Protein AF-A0A2W4WWL3-F1 (afdb_monomer)

Foldseek 3Di:
DDDDDDDDDDDDDDDDDDPDPPPPPDDPDFDKDFDPAADQQKDFPAWDDDDDLGDITTIMTGNPPRDDDDDDDDDDDPPPDDVVVVVVVVVVVVVVSVVVVVVVCVLQLVSVCQAQKKWKWAAPPDVPWDQLAFTKIKIKYFFPDPVQVRWIKIWMWTDDTDPRQWIKTKIKTLLADADPDKDWDWKWKDKDPDPIDIDIWIWHDDPPDNIIMTIDIGGHSVSVLVPWDQKMWIFIDDPNDGRGTDIHHRRNVSSVLSVCRNVSHPDHIDMGGPRDPVSVPPDD

Organism: NCBI:txid268141

Mean predicted aligned error: 16.22 Å

Sequence (284 aa):
MNSSKGLFGKLALFGLPVVAISTLFTPAANAEYPCGSAGPGEVVVGSTQGGGGVASVLLCDTDPNYQDYQDYSESGDSSYYDPEFAALEFQSAAALLQLQQQADLLQDPDYLRYLSGGWTLFPSVQSEATPGEYCLASFFKASMDPAANNAPVMVNFSGPGGDYEGALLTFAADAIPKPETMQMISVTLIQNDYPPTTVQAFNYSVPDLPFGVISFAVPTIDAALDGMEDVQSFDVQIAGRSVARTTWHSGLQVRDEFRKCLDGQPYSVTNIDIVPERLKTAQP

Solvent-accessible surface area (backbone atoms only — not comparable to full-atom values): 16659 Å² total; per-residue (Å²): 132,88,82,85,87,84,83,89,83,79,92,76,91,77,79,90,75,85,82,76,83,73,79,73,78,71,76,79,82,81,76,72,43,83,41,98,66,61,54,97,53,38,37,72,77,48,61,50,88,52,60,96,92,43,79,58,48,35,24,27,36,77,42,92,80,59,74,89,76,90,75,80,94,75,87,82,78,82,80,77,84,47,69,67,56,55,50,49,51,51,52,50,52,52,50,51,51,52,51,48,52,51,55,53,44,72,64,34,50,66,53,44,29,36,68,64,22,35,35,44,33,36,62,54,86,56,93,80,58,57,76,24,33,37,28,35,42,36,37,41,22,39,27,71,39,81,90,49,75,56,41,54,31,35,41,32,44,35,40,25,43,90,94,41,72,30,18,35,50,30,39,35,14,68,68,29,67,64,45,99,56,76,43,79,42,72,36,34,45,34,44,70,92,50,80,72,43,76,46,75,26,42,34,25,48,54,88,98,51,90,34,6,30,43,34,38,80,34,87,28,41,64,62,52,53,73,71,50,44,42,64,43,39,40,38,35,24,51,92,88,37,81,31,41,34,44,58,53,62,61,30,48,62,48,45,61,54,50,46,45,37,49,71,38,46,96,67,67,78,42,78,52,65,82,68,58,67,85,50,70,69,73,69,132

Secondary structure (DSSP, 8-state):
-------------------------PPP----EEESS--TTEEEEEE----TT-PPPEEEEE-TT-----------------HHHHHHHHHHHHHHHHHHHHHHHTT-HHHHHHHH-EEEEEE---TTPPTTSSEEEEEEEE-S-GGGTT-EEEEEEE--BTTB-SEEEEEEETTS---SS-EEEEEEEEETTSPPEEEEEEEEE-TT-SSEEEEEEES-HHHHHHT--SSEEEEEEETTEEEEEEEE--HHHHHHHHHHHHTT-----EEEE-S-HHHHT---

Nearest PDB structures (foldseek):
  7qfa-assembly2_B  TM=4.392E-01  e=9.104E-02  Homo sapiens
  2ok7-assembly2_C  TM=3.670E-01  e=2.284E+00  Plasmodium falciparum 3D7
  5fuc-assembly2_C  TM=3.280E-01  e=5.113E+00  Homo sapiens

pLDDT: mean 79.17, std 19.57, range [32.72, 98.5]

Radius of gyration: 33.12 Å; Cα contacts (8 Å, |Δi|>4): 483; chains: 1; bounding box: 82×78×67 Å

Structure (mmCIF, N/CA/C/O backbone):
data_AF-A0A2W4WWL3-F1
#
_entry.id   AF-A0A2W4WWL3-F1
#
loop_
_atom_site.group_PDB
_atom_site.id
_atom_site.type_symbol
_atom_site.label_atom_id
_atom_site.label_alt_id
_atom_site.label_comp_id
_atom_site.label_asym_id
_atom_site.label_entity_id
_atom_site.label_seq_id
_atom_site.pdbx_PDB_ins_code
_atom_site.Cartn_x
_atom_site.Cartn_y
_atom_site.Cartn_z
_atom_site.occupancy
_atom_site.B_iso_or_equiv
_atom_site.auth_seq_id
_atom_site.auth_comp_id
_atom_site.auth_asym_id
_atom_site.auth_atom_id
_atom_site.pdbx_PDB_model_num
ATOM 1 N N . MET A 1 1 ? -7.799 59.400 -16.707 1.00 33.94 1 MET A N 1
ATOM 2 C CA . MET A 1 1 ? -7.542 60.857 -16.642 1.00 33.94 1 MET A CA 1
ATOM 3 C C . MET A 1 1 ? -6.043 61.067 -16.474 1.00 33.94 1 MET A C 1
ATOM 5 O O . MET A 1 1 ? -5.534 60.522 -15.511 1.00 33.94 1 MET A O 1
ATOM 9 N N . ASN A 1 2 ? -5.417 61.790 -17.424 1.00 33.66 2 ASN A N 1
ATOM 10 C CA . ASN A 1 2 ? -4.088 62.456 -17.445 1.00 33.66 2 ASN A CA 1
ATOM 11 C C . ASN A 1 2 ? -2.854 61.683 -16.917 1.00 33.66 2 ASN A C 1
ATOM 13 O O . ASN A 1 2 ? -2.879 61.151 -15.824 1.00 33.66 2 ASN A O 1
ATOM 17 N N . SER A 1 3 ? -1.716 61.572 -17.613 1.00 37.66 3 SER A N 1
ATOM 18 C CA . SER A 1 3 ? -0.947 62.550 -18.413 1.00 37.66 3 SER A CA 1
ATOM 19 C C . SER A 1 3 ? -0.056 61.775 -19.411 1.00 37.66 3 SER A C 1
ATOM 21 O O . SER A 1 3 ? 0.487 60.744 -19.044 1.00 37.66 3 SER A O 1
ATOM 23 N N . SER A 1 4 ? 0.011 62.061 -20.717 1.00 37.62 4 SER A N 1
ATOM 24 C CA . SER A 1 4 ? 0.568 63.228 -21.434 1.00 37.62 4 SER A CA 1
ATOM 25 C C . SER A 1 4 ? 2.108 63.331 -21.453 1.00 37.62 4 SER A C 1
ATOM 27 O O . SER A 1 4 ? 2.678 63.847 -20.500 1.00 37.62 4 SER A O 1
ATOM 29 N N . LYS A 1 5 ? 2.666 63.048 -22.654 1.00 39.53 5 LYS A N 1
ATOM 30 C CA . LYS A 1 5 ? 3.828 63.672 -23.349 1.00 39.53 5 LYS A CA 1
ATOM 31 C C . LYS A 1 5 ? 5.214 63.421 -22.727 1.00 39.53 5 LYS A C 1
ATOM 33 O O . LYS A 1 5 ? 5.399 63.628 -21.544 1.00 39.53 5 LYS A O 1
ATOM 38 N N . GLY A 1 6 ? 6.272 63.044 -23.442 1.00 34.25 6 GLY A N 1
ATOM 39 C CA . GLY A 1 6 ? 6.601 63.013 -24.871 1.00 34.25 6 GLY A CA 1
ATOM 40 C C . GLY A 1 6 ? 8.087 63.386 -24.999 1.00 34.25 6 GLY A C 1
ATOM 41 O O . GLY A 1 6 ? 8.542 64.167 -24.176 1.00 34.25 6 GLY A O 1
ATOM 42 N N . LEU A 1 7 ? 8.838 62.875 -25.983 1.00 39.47 7 LEU A N 1
ATOM 43 C CA . LEU A 1 7 ? 9.939 63.623 -26.617 1.00 39.47 7 LEU A CA 1
ATOM 44 C C . LEU A 1 7 ? 10.511 62.875 -27.831 1.00 39.47 7 LEU A C 1
ATOM 46 O O . LEU A 1 7 ? 11.024 61.766 -27.727 1.00 39.47 7 LEU A O 1
ATOM 50 N N . PHE A 1 8 ? 10.431 63.542 -28.980 1.00 39.53 8 PHE A N 1
ATOM 51 C CA . PHE A 1 8 ? 11.211 63.286 -30.188 1.00 39.53 8 PHE A CA 1
ATOM 52 C C . PHE A 1 8 ? 12.683 63.657 -29.956 1.00 39.53 8 PHE A C 1
ATOM 54 O O . PHE A 1 8 ? 12.960 64.686 -29.338 1.00 39.53 8 PHE A O 1
ATOM 61 N N . GLY A 1 9 ? 13.625 62.906 -30.536 1.00 32.72 9 GLY A N 1
ATOM 62 C CA . GLY A 1 9 ? 15.034 63.289 -30.470 1.00 32.72 9 GLY A CA 1
ATOM 63 C C . GLY A 1 9 ? 16.014 62.468 -31.308 1.00 32.72 9 GLY A C 1
ATOM 64 O O . GLY A 1 9 ? 16.704 61.622 -30.765 1.00 32.72 9 GLY A O 1
ATOM 65 N N . LYS A 1 10 ? 16.153 62.871 -32.579 1.00 41.25 10 LYS A N 1
ATOM 66 C CA . LYS A 1 10 ? 17.400 62.934 -33.375 1.00 41.25 10 LYS A CA 1
ATOM 67 C C . LYS A 1 10 ? 18.012 61.647 -33.960 1.00 41.25 10 LYS A C 1
ATOM 69 O O . LYS A 1 10 ? 18.624 60.835 -33.279 1.00 41.25 10 LYS A O 1
ATOM 74 N N . LEU A 1 11 ? 17.978 61.617 -35.300 1.00 41.97 11 LEU A N 1
ATOM 75 C CA . LEU A 1 11 ? 18.993 61.013 -36.164 1.00 41.97 11 LEU A CA 1
ATOM 76 C C . LEU A 1 11 ? 20.399 61.501 -35.782 1.00 41.97 11 LEU A C 1
ATOM 78 O O . LEU A 1 11 ? 20.630 62.708 -35.689 1.00 41.97 11 LEU A O 1
ATOM 82 N N . ALA A 1 12 ? 21.344 60.569 -35.719 1.00 39.16 12 ALA A N 1
ATOM 83 C CA . ALA A 1 12 ? 22.754 60.834 -35.952 1.00 39.16 12 ALA A CA 1
ATOM 84 C C . ALA A 1 12 ? 23.310 59.727 -36.859 1.00 39.16 12 ALA A C 1
ATOM 86 O O . ALA A 1 12 ? 23.479 58.585 -36.440 1.00 39.16 12 ALA A O 1
ATOM 87 N N . LEU A 1 13 ? 23.558 60.089 -38.123 1.00 45.34 13 LEU A N 1
ATOM 88 C CA . LEU A 1 13 ? 24.532 59.424 -38.984 1.00 45.34 13 LEU A CA 1
ATOM 89 C C . LEU A 1 13 ? 25.898 59.529 -38.304 1.00 45.34 13 LEU A C 1
ATOM 91 O O . LEU A 1 13 ? 26.359 60.649 -38.120 1.00 45.34 13 LEU A O 1
ATOM 95 N N . PHE A 1 14 ? 26.570 58.414 -38.029 1.00 35.75 14 PHE A N 1
ATOM 96 C CA . PHE A 1 14 ? 28.025 58.399 -37.889 1.00 35.75 14 PHE A CA 1
ATOM 97 C C . PHE A 1 14 ? 28.593 57.020 -38.235 1.00 35.75 14 PHE A C 1
ATOM 99 O O . PHE A 1 14 ? 28.240 56.023 -37.620 1.00 35.75 14 PHE A O 1
ATOM 106 N N . GLY A 1 15 ? 29.511 57.025 -39.204 1.00 36.94 15 GLY A N 1
ATOM 107 C CA . GLY A 1 15 ? 30.728 56.216 -39.179 1.00 36.94 15 GLY A CA 1
ATOM 108 C C . GLY A 1 15 ? 30.596 54.731 -39.497 1.00 36.94 15 GLY A C 1
ATOM 109 O O . GLY A 1 15 ? 30.350 53.924 -38.612 1.00 36.94 15 GLY A O 1
ATOM 110 N N . LEU A 1 16 ? 30.918 54.371 -40.741 1.00 43.59 16 LEU A N 1
ATOM 111 C CA . LEU A 1 16 ? 31.504 53.070 -41.073 1.00 43.59 16 LEU A CA 1
ATOM 112 C C . LEU A 1 16 ? 32.783 52.838 -40.245 1.00 43.59 16 LEU A C 1
ATOM 114 O O . LEU A 1 16 ? 33.709 53.645 -40.369 1.00 43.59 16 LEU A O 1
ATOM 118 N N . PRO A 1 17 ? 32.915 51.719 -39.513 1.00 41.25 17 PRO A N 1
ATOM 119 C CA . PRO A 1 17 ? 34.207 51.148 -39.196 1.00 41.25 17 PRO A CA 1
ATOM 120 C C . PRO A 1 17 ? 34.514 50.015 -40.180 1.00 41.25 17 PRO A C 1
ATOM 122 O O . PRO A 1 17 ? 33.723 49.102 -40.414 1.00 41.25 17 PRO A O 1
ATOM 125 N N . VAL A 1 18 ? 35.701 50.118 -40.760 1.00 44.91 18 VAL A N 1
ATOM 126 C CA . VAL A 1 18 ? 36.409 49.093 -41.521 1.00 44.91 18 VAL A CA 1
ATOM 127 C C . VAL A 1 18 ? 36.333 47.746 -40.790 1.00 44.91 18 VAL A C 1
ATOM 129 O O . VAL A 1 18 ? 36.838 47.612 -39.677 1.00 44.91 18 VAL A O 1
ATOM 132 N N . VAL A 1 19 ? 35.720 46.742 -41.424 1.00 40.41 19 VAL A N 1
ATOM 133 C CA . VAL A 1 19 ? 35.806 45.342 -40.992 1.00 40.41 19 VAL A CA 1
ATOM 134 C C . VAL A 1 19 ? 37.211 44.857 -41.334 1.00 40.41 19 VAL A C 1
ATOM 136 O O . VAL A 1 19 ? 37.506 44.510 -42.477 1.00 40.41 19 VAL A O 1
ATOM 139 N N . ALA A 1 20 ? 38.100 44.881 -40.345 1.00 43.19 20 ALA A N 1
ATOM 140 C CA . ALA A 1 20 ? 39.327 44.106 -40.393 1.00 43.19 20 ALA A CA 1
ATOM 141 C C . ALA A 1 20 ? 38.928 42.624 -40.385 1.00 43.19 20 ALA A C 1
ATOM 143 O O . ALA A 1 20 ? 38.345 42.135 -39.419 1.00 43.19 20 ALA A O 1
ATOM 144 N N . ILE A 1 21 ? 39.196 41.927 -41.489 1.00 43.91 21 ILE A N 1
ATOM 145 C CA . ILE A 1 21 ? 39.080 40.472 -41.568 1.00 43.91 21 ILE A CA 1
ATOM 146 C C . ILE A 1 21 ? 40.207 39.908 -40.704 1.00 43.91 21 ILE A C 1
ATOM 148 O O . ILE A 1 21 ? 41.338 39.733 -41.152 1.00 43.91 21 ILE A O 1
ATOM 152 N N . SER A 1 22 ? 39.899 39.678 -39.432 1.00 40.97 22 SER A N 1
ATOM 153 C CA . SER A 1 22 ? 40.690 38.831 -38.555 1.00 40.97 22 SER A CA 1
ATOM 154 C C . SER A 1 22 ? 40.595 37.418 -39.118 1.00 40.97 22 SER A C 1
ATOM 156 O O . SER A 1 22 ? 39.562 36.761 -38.989 1.00 40.97 22 SER A O 1
ATOM 158 N N . THR A 1 23 ? 41.648 36.940 -39.775 1.00 39.28 23 THR A N 1
ATOM 159 C CA . THR A 1 23 ? 41.831 35.505 -39.992 1.00 39.28 23 THR A CA 1
ATOM 160 C C . THR A 1 23 ? 41.947 34.858 -38.616 1.00 39.28 23 THR A C 1
ATOM 162 O O . THR A 1 23 ? 43.016 34.860 -38.006 1.00 39.28 23 THR A O 1
ATOM 165 N N . LEU A 1 24 ? 40.823 34.367 -38.092 1.00 40.88 24 LEU A N 1
ATOM 166 C CA . LEU A 1 24 ? 40.815 33.427 -36.984 1.00 40.88 24 LEU A CA 1
ATOM 167 C C . LEU A 1 24 ? 41.551 32.184 -37.487 1.00 40.88 24 LEU A C 1
ATOM 169 O O . LEU A 1 24 ? 41.000 31.397 -38.252 1.00 40.88 24 LEU A O 1
ATOM 173 N N . PHE A 1 25 ? 42.812 32.034 -37.089 1.00 42.56 25 PHE A N 1
ATOM 174 C CA . PHE A 1 25 ? 43.416 30.715 -37.006 1.00 42.56 25 PHE A CA 1
ATOM 175 C C . PHE A 1 25 ? 42.559 29.937 -36.011 1.00 42.56 25 PHE A C 1
ATOM 177 O O . PHE A 1 25 ? 42.657 30.142 -34.803 1.00 42.56 25 PHE A O 1
ATOM 184 N N . THR A 1 26 ? 41.650 29.110 -36.518 1.00 44.38 26 THR A N 1
ATOM 185 C CA . THR A 1 26 ? 41.017 28.079 -35.705 1.00 44.38 26 THR A CA 1
ATOM 186 C C . THR A 1 26 ? 42.144 27.179 -35.203 1.00 44.38 26 THR A C 1
ATOM 188 O O . THR A 1 26 ? 42.859 26.627 -36.048 1.00 44.38 26 THR A O 1
ATOM 191 N N . PRO A 1 27 ? 42.361 27.026 -33.884 1.00 43.88 27 PRO A N 1
ATOM 192 C CA . PRO A 1 27 ? 43.172 25.914 -33.422 1.00 43.88 27 PRO A CA 1
ATOM 193 C C . PRO A 1 27 ? 42.523 24.639 -33.969 1.00 43.88 27 PRO A C 1
ATOM 195 O O . PRO A 1 27 ? 41.298 24.496 -33.921 1.00 43.88 27 PRO A O 1
ATOM 198 N N . ALA A 1 28 ? 43.328 23.761 -34.568 1.00 43.72 28 ALA A N 1
ATOM 199 C CA . ALA A 1 28 ? 42.871 22.423 -34.903 1.00 43.72 28 ALA A CA 1
ATOM 200 C C . ALA A 1 28 ? 42.283 21.804 -33.627 1.00 43.72 28 ALA A C 1
ATOM 202 O O . ALA A 1 28 ? 42.907 21.861 -32.567 1.00 43.72 28 ALA A O 1
ATOM 203 N N . ALA A 1 29 ? 41.052 21.307 -33.705 1.00 40.72 29 ALA A N 1
ATOM 204 C CA . ALA A 1 29 ? 40.443 20.597 -32.595 1.00 40.72 29 ALA A CA 1
ATOM 205 C C . ALA A 1 29 ? 41.184 19.263 -32.431 1.00 40.72 29 ALA A C 1
ATOM 207 O O . ALA A 1 29 ? 41.044 18.386 -33.280 1.00 40.72 29 ALA A O 1
ATOM 208 N N . ASN A 1 30 ? 41.987 19.132 -31.374 1.00 53.28 30 ASN A N 1
ATOM 209 C CA . ASN A 1 30 ? 42.466 17.831 -30.911 1.00 53.28 30 ASN A CA 1
ATOM 210 C C . ASN A 1 30 ? 41.290 17.170 -30.185 1.00 53.28 30 ASN A C 1
ATOM 212 O O . ASN A 1 30 ? 40.708 17.771 -29.279 1.00 53.28 30 ASN A O 1
ATOM 216 N N . ALA A 1 31 ? 40.860 16.007 -30.667 1.00 58.06 31 ALA A N 1
ATOM 217 C CA . ALA A 1 31 ? 39.704 15.299 -30.137 1.00 58.06 31 ALA A CA 1
ATOM 218 C C . ALA A 1 31 ? 40.1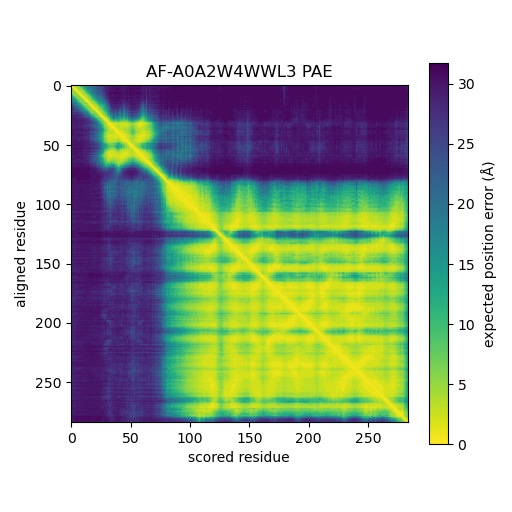84 14.156 -29.240 1.00 58.06 31 ALA A C 1
ATOM 220 O O . ALA A 1 31 ? 40.737 13.175 -29.727 1.00 58.06 31 ALA A O 1
ATOM 221 N N . GLU A 1 32 ? 39.945 14.291 -27.940 1.00 76.56 32 GLU A N 1
ATOM 222 C CA . GLU A 1 32 ? 40.133 13.222 -26.959 1.00 76.56 32 GLU A CA 1
ATOM 223 C C . GLU A 1 32 ? 39.077 12.131 -27.183 1.00 76.56 32 GLU A C 1
ATOM 225 O O . GLU A 1 32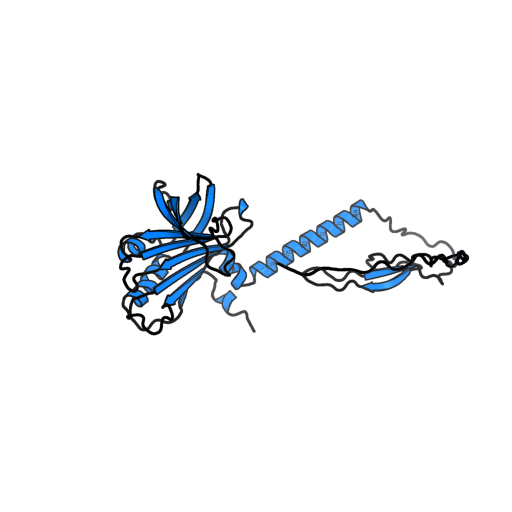 ? 37.926 12.433 -27.524 1.00 76.56 32 GLU A O 1
ATOM 230 N N . TYR A 1 33 ? 39.433 10.864 -26.969 1.00 74.19 33 TYR A N 1
ATOM 231 C CA . TYR A 1 33 ? 38.489 9.761 -27.140 1.00 74.19 33 TYR A CA 1
ATOM 232 C C . TYR A 1 33 ? 38.638 8.672 -26.059 1.00 74.19 33 TYR A C 1
ATOM 234 O O . TYR A 1 33 ? 39.702 8.547 -25.445 1.00 74.19 33 TYR A O 1
ATOM 242 N N . PRO A 1 34 ? 37.577 7.888 -25.778 1.00 79.56 34 PRO A N 1
ATOM 243 C CA . PRO A 1 34 ? 37.618 6.856 -24.745 1.00 79.56 34 PRO A CA 1
ATOM 244 C C . PRO A 1 34 ? 38.521 5.680 -25.142 1.00 79.56 34 PRO A C 1
ATOM 246 O O . PRO A 1 34 ? 38.367 5.132 -26.232 1.00 79.56 34 PRO A O 1
ATOM 249 N N . CYS A 1 35 ? 39.410 5.246 -24.248 1.00 72.69 35 CYS A N 1
ATOM 250 C CA . CYS A 1 35 ? 40.360 4.154 -24.482 1.00 72.69 35 CYS A CA 1
ATOM 251 C C . CYS A 1 35 ? 40.452 3.205 -23.271 1.00 72.69 35 CYS A C 1
ATOM 253 O O . CYS A 1 35 ? 40.155 3.582 -22.138 1.00 72.69 35 CYS A O 1
ATOM 255 N N . GLY A 1 36 ? 40.869 1.953 -23.499 1.00 70.19 36 GLY A N 1
ATOM 256 C CA . GLY A 1 36 ? 41.180 0.996 -22.421 1.00 70.19 36 GLY A CA 1
ATOM 257 C C . GLY A 1 36 ? 42.602 1.156 -21.860 1.00 70.19 36 GLY A C 1
ATOM 258 O O . GLY A 1 36 ? 42.841 0.910 -20.681 1.00 70.19 36 GLY A O 1
ATOM 259 N N . SER A 1 37 ? 43.532 1.608 -22.702 1.00 70.12 37 SER A N 1
ATOM 260 C CA . SER A 1 37 ? 44.927 1.957 -22.403 1.00 70.12 37 SER A CA 1
ATOM 261 C C . SER A 1 37 ? 45.488 2.779 -23.573 1.00 70.12 37 SER A C 1
ATOM 263 O O . SER A 1 37 ? 44.955 2.672 -24.675 1.00 70.12 37 SER A O 1
ATOM 265 N N . ALA A 1 38 ? 46.561 3.551 -23.374 1.00 72.69 38 ALA A N 1
ATOM 266 C CA . ALA A 1 38 ? 47.220 4.266 -24.475 1.00 72.69 38 ALA A CA 1
ATOM 267 C C . ALA A 1 38 ? 47.941 3.298 -25.431 1.00 72.69 38 ALA A C 1
ATOM 269 O O . ALA A 1 38 ? 48.724 2.457 -24.978 1.00 72.69 38 ALA A O 1
ATOM 270 N N . GLY A 1 39 ? 47.669 3.412 -26.735 1.00 68.25 39 GLY A N 1
ATOM 271 C CA . GLY A 1 39 ? 48.367 2.682 -27.790 1.00 68.25 39 GLY A CA 1
ATOM 272 C C . GLY A 1 39 ? 49.722 3.302 -28.174 1.00 68.25 39 GLY A C 1
ATOM 273 O O . GLY A 1 39 ? 50.135 4.327 -27.625 1.00 68.25 39 GLY A O 1
ATOM 274 N N . PRO A 1 40 ? 50.461 2.690 -29.119 1.00 70.25 40 PRO A N 1
ATOM 275 C CA . PRO A 1 40 ? 51.704 3.257 -29.641 1.00 70.25 40 PRO A CA 1
ATOM 276 C C . PRO A 1 40 ? 51.471 4.638 -30.270 1.00 70.25 40 PRO A C 1
ATOM 278 O O . PRO A 1 40 ? 50.686 4.771 -31.204 1.00 70.25 40 PRO A O 1
ATOM 281 N N . GLY A 1 41 ? 52.169 5.656 -29.763 1.00 73.94 41 GLY A N 1
ATOM 282 C CA . GLY A 1 41 ? 51.991 7.045 -30.200 1.00 73.94 41 GLY A CA 1
ATOM 283 C C . GLY A 1 41 ? 50.810 7.768 -29.563 1.00 73.94 41 GLY A C 1
ATOM 284 O O . GLY A 1 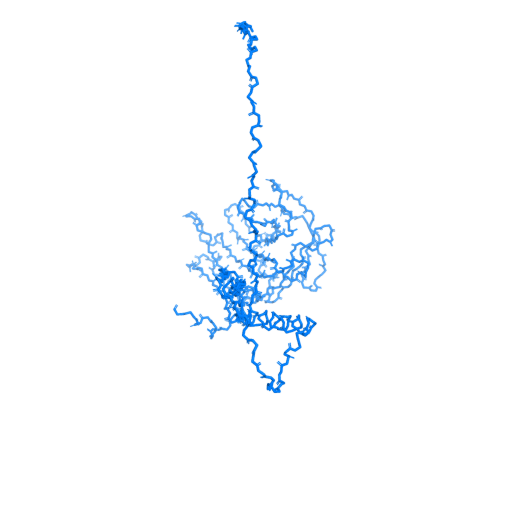41 ? 50.415 8.823 -30.048 1.00 73.94 41 GLY A O 1
ATOM 285 N N . GLU A 1 42 ? 50.266 7.233 -28.472 1.00 78.88 42 GLU A N 1
ATOM 286 C CA . GLU A 1 42 ? 49.167 7.834 -27.724 1.00 78.88 42 GLU A CA 1
ATOM 287 C C . GLU A 1 42 ? 49.546 8.043 -26.261 1.00 78.88 42 GLU A C 1
ATOM 289 O O . GLU A 1 42 ? 50.409 7.360 -25.702 1.00 78.88 42 GLU A O 1
ATOM 294 N N . VAL A 1 43 ? 48.874 8.993 -25.620 1.00 81.19 43 VAL A N 1
ATOM 295 C CA . VAL A 1 43 ? 49.036 9.307 -24.203 1.00 81.19 43 VAL A CA 1
ATOM 296 C C . VAL A 1 43 ? 47.678 9.344 -23.519 1.00 81.19 43 VAL A C 1
ATOM 298 O O . VAL A 1 43 ? 46.697 9.843 -24.066 1.00 81.19 43 VAL A O 1
ATOM 301 N N . VAL A 1 44 ? 47.619 8.828 -22.289 1.00 83.69 44 VAL A N 1
ATOM 302 C CA . VAL A 1 44 ? 46.439 9.004 -21.436 1.00 83.69 44 VAL A CA 1
ATOM 303 C C . VAL A 1 44 ? 46.433 10.445 -20.943 1.00 83.69 44 VAL A C 1
ATOM 305 O O . VAL A 1 44 ? 47.330 10.856 -20.205 1.00 83.69 44 VAL A O 1
ATOM 308 N N . VAL A 1 45 ? 45.418 11.204 -21.341 1.00 83.25 45 VAL A N 1
ATOM 309 C CA . VAL A 1 45 ? 45.273 12.628 -21.004 1.00 83.25 45 VAL A CA 1
ATOM 310 C C . VAL A 1 45 ? 44.284 12.865 -19.866 1.00 83.25 45 VAL A C 1
ATOM 312 O O . VAL A 1 45 ? 44.301 13.922 -19.238 1.00 83.25 45 VAL A O 1
ATOM 315 N N . GLY A 1 46 ? 43.465 11.865 -19.530 1.00 80.25 46 GLY A N 1
ATOM 316 C CA . GLY A 1 46 ? 42.547 11.964 -18.406 1.00 80.25 46 GLY A CA 1
ATOM 317 C C . GLY A 1 46 ? 41.682 10.730 -18.198 1.00 80.25 46 GLY A C 1
ATOM 318 O O . GLY A 1 46 ? 41.902 9.667 -18.773 1.00 80.25 46 GLY A O 1
ATOM 319 N N . SER A 1 47 ? 40.677 10.883 -17.345 1.00 83.25 47 SER A N 1
ATOM 320 C CA . SER A 1 47 ? 39.605 9.906 -17.172 1.00 83.25 47 SER A CA 1
ATOM 321 C C . SER A 1 47 ? 38.296 10.635 -16.902 1.00 83.25 47 SER A C 1
ATOM 323 O O . SER A 1 47 ? 38.296 11.733 -16.337 1.00 83.25 47 SER A O 1
ATOM 325 N N . THR A 1 48 ? 37.177 10.046 -17.312 1.00 76.00 48 THR A N 1
ATOM 326 C CA . THR A 1 48 ? 35.859 10.580 -16.975 1.00 76.00 48 THR A CA 1
ATOM 327 C C . THR A 1 48 ? 35.599 10.403 -15.481 1.00 76.00 48 THR A C 1
ATOM 329 O O . THR A 1 48 ? 35.986 9.403 -14.873 1.00 76.00 48 THR A O 1
ATOM 332 N N . GLN A 1 49 ? 34.946 11.384 -14.859 1.00 61.75 49 GLN A N 1
ATOM 333 C CA . GLN A 1 49 ? 34.585 11.280 -13.450 1.00 61.75 49 GLN A CA 1
ATOM 334 C C . GLN A 1 49 ? 33.427 10.279 -13.320 1.00 61.75 49 GLN A C 1
ATOM 336 O O . GLN A 1 49 ? 32.301 10.568 -13.720 1.00 61.75 49 GLN A O 1
ATOM 341 N N . GLY A 1 50 ? 33.724 9.076 -12.825 1.00 57.94 50 GLY A N 1
ATOM 342 C CA . GLY A 1 50 ? 32.716 8.043 -12.586 1.00 57.94 50 GLY A CA 1
ATOM 343 C C . GLY A 1 50 ? 31.748 8.458 -11.474 1.00 57.94 50 GLY A C 1
ATOM 344 O O . GLY A 1 50 ? 32.169 8.963 -10.433 1.00 57.94 50 GLY A O 1
ATOM 345 N N . GLY A 1 51 ? 30.450 8.246 -11.691 1.00 40.19 51 GLY A N 1
ATOM 346 C CA . GLY A 1 51 ? 29.384 8.578 -10.745 1.00 40.19 51 GLY A CA 1
ATOM 347 C C . GLY A 1 51 ? 28.048 7.961 -11.163 1.00 40.19 51 GLY A C 1
ATOM 348 O O . GLY A 1 51 ? 27.820 7.716 -12.343 1.00 40.19 51 GLY A O 1
ATOM 349 N N . GLY A 1 52 ? 27.173 7.660 -10.197 1.00 40.59 52 GLY A N 1
ATOM 350 C CA . GLY A 1 52 ? 25.846 7.088 -10.473 1.00 40.59 52 GLY A CA 1
ATOM 351 C C . GLY A 1 52 ? 25.849 5.647 -11.005 1.00 40.59 52 GLY A C 1
ATOM 352 O O . GLY A 1 52 ? 24.933 5.271 -11.726 1.00 40.59 52 GLY A O 1
ATOM 353 N N . GLY A 1 53 ? 26.870 4.846 -10.675 1.00 43.81 53 GLY A N 1
ATOM 354 C CA . GLY A 1 53 ? 26.965 3.439 -11.099 1.00 43.81 53 GLY A CA 1
ATOM 355 C C . GLY A 1 53 ? 27.716 3.201 -12.415 1.00 43.81 53 GLY A C 1
ATOM 356 O O . GLY A 1 53 ? 27.726 2.072 -12.900 1.00 43.81 53 GLY A O 1
ATOM 357 N N . VAL A 1 54 ? 28.367 4.227 -12.976 1.00 44.38 54 VAL A N 1
ATOM 358 C CA . VAL A 1 54 ? 29.195 4.124 -14.190 1.00 44.38 54 VAL A CA 1
ATOM 359 C C . VAL A 1 54 ? 30.676 4.267 -13.832 1.00 44.38 54 VAL A C 1
ATOM 361 O O . VAL A 1 54 ? 31.057 5.207 -13.128 1.00 44.38 54 VAL A O 1
ATOM 364 N N . ALA A 1 55 ? 31.511 3.335 -14.300 1.00 57.88 55 ALA A N 1
ATOM 365 C CA . ALA A 1 55 ? 32.955 3.372 -14.077 1.00 57.88 55 ALA A CA 1
ATOM 366 C C . ALA A 1 55 ? 33.619 4.525 -14.851 1.00 57.88 55 ALA A C 1
ATOM 368 O O . ALA A 1 55 ? 33.173 4.899 -15.937 1.00 57.88 55 ALA A O 1
ATOM 369 N N . SER A 1 56 ? 34.703 5.070 -14.297 1.00 71.56 56 SER A N 1
ATOM 370 C CA . SER A 1 56 ? 35.559 6.035 -14.992 1.00 71.56 56 SER A CA 1
ATOM 371 C C . SER A 1 56 ? 36.205 5.385 -16.216 1.00 71.56 56 SER A C 1
ATOM 373 O O . SER A 1 56 ? 36.834 4.333 -16.091 1.00 71.56 56 SER A O 1
ATOM 375 N N . VAL A 1 57 ? 36.087 6.024 -17.378 1.00 79.69 57 VAL A N 1
ATOM 376 C CA . VAL A 1 57 ? 36.702 5.579 -18.637 1.00 79.69 57 VAL A CA 1
ATOM 377 C C . VAL A 1 57 ? 37.918 6.458 -18.920 1.00 79.69 57 VAL A C 1
ATOM 379 O O . VAL A 1 57 ? 37.837 7.675 -18.745 1.00 79.69 57 VAL A O 1
ATOM 382 N N . LEU A 1 58 ? 39.049 5.868 -19.320 1.00 79.56 58 LEU A N 1
ATOM 383 C CA . LEU A 1 58 ? 40.248 6.636 -19.671 1.00 79.56 58 LEU A CA 1
ATOM 384 C C . LEU A 1 58 ? 40.025 7.406 -20.977 1.00 79.56 58 LEU A C 1
ATOM 386 O O . LEU A 1 58 ? 39.347 6.921 -21.882 1.00 79.56 58 LEU A O 1
ATOM 390 N N . LEU A 1 59 ? 40.609 8.598 -21.065 1.00 82.12 59 LEU A N 1
ATOM 391 C CA . LEU A 1 59 ? 40.639 9.422 -22.269 1.00 82.12 59 LEU A CA 1
ATOM 392 C C . LEU A 1 59 ? 42.071 9.459 -22.803 1.00 82.12 59 LEU A C 1
ATOM 394 O O . LEU A 1 59 ? 43.003 9.782 -22.057 1.00 82.12 59 LEU A O 1
ATOM 398 N N . CYS A 1 60 ? 42.231 9.121 -24.079 1.00 84.56 60 CYS A N 1
ATOM 399 C CA . CYS A 1 60 ? 43.504 9.146 -24.787 1.00 84.56 60 CYS A CA 1
ATOM 400 C C . CYS A 1 60 ? 43.521 10.258 -25.840 1.00 84.56 60 CYS A C 1
ATOM 402 O O . CYS A 1 60 ? 42.477 10.649 -26.371 1.00 84.56 60 CYS A O 1
ATOM 404 N N . ASP A 1 61 ? 44.726 10.736 -26.137 1.00 84.50 61 ASP A N 1
ATOM 405 C CA . ASP A 1 61 ? 45.025 11.615 -27.266 1.00 84.50 61 ASP A CA 1
ATOM 406 C C . ASP A 1 61 ? 46.301 11.124 -27.967 1.00 84.50 61 ASP A C 1
ATOM 408 O O . ASP A 1 61 ? 47.134 10.425 -27.382 1.00 84.50 61 ASP A O 1
ATOM 412 N N . THR A 1 62 ? 46.450 11.494 -29.230 1.00 80.06 62 THR A N 1
ATOM 413 C CA . THR A 1 62 ? 47.664 11.279 -30.021 1.00 80.06 62 THR A CA 1
ATOM 414 C C . THR A 1 62 ? 48.830 12.106 -29.478 1.00 80.06 62 THR A C 1
ATOM 416 O O . THR A 1 62 ? 48.707 13.316 -29.298 1.00 80.06 62 THR A O 1
ATOM 419 N N . ASP A 1 63 ? 49.988 11.476 -29.262 1.00 77.69 63 ASP A N 1
ATOM 420 C CA . ASP A 1 63 ? 51.224 12.161 -28.876 1.00 77.69 63 ASP A CA 1
ATOM 421 C C . ASP A 1 63 ? 51.835 12.865 -30.102 1.00 77.69 63 ASP A C 1
ATOM 423 O O . ASP A 1 63 ? 52.344 12.204 -31.015 1.00 77.69 63 ASP A O 1
ATOM 427 N N . PRO A 1 64 ? 51.850 14.210 -30.141 1.00 64.88 64 PRO A N 1
ATOM 428 C CA . PRO A 1 64 ? 52.374 14.955 -31.281 1.00 64.88 64 PRO A CA 1
ATOM 429 C C . PRO A 1 64 ? 53.897 14.824 -31.449 1.00 64.88 64 PRO A C 1
ATOM 431 O O . PRO A 1 64 ? 54.429 15.257 -32.471 1.00 64.88 64 PRO A O 1
ATOM 434 N N . ASN A 1 65 ? 54.611 14.261 -30.467 1.00 63.88 65 ASN A N 1
ATOM 435 C CA . ASN A 1 65 ? 56.060 14.058 -30.511 1.00 63.88 65 ASN A CA 1
ATOM 436 C C . ASN A 1 65 ? 56.464 12.620 -30.856 1.00 63.88 65 ASN A C 1
ATOM 438 O O . ASN A 1 65 ? 57.658 12.308 -30.849 1.00 63.88 65 ASN A O 1
ATOM 442 N N . TYR A 1 66 ? 55.505 11.747 -31.166 1.00 62.72 66 TYR A N 1
ATOM 443 C CA . TYR A 1 66 ? 55.806 10.373 -31.534 1.00 62.72 66 TYR A CA 1
ATOM 444 C C . TYR A 1 66 ? 56.543 10.316 -32.880 1.00 62.72 66 TYR A C 1
ATOM 446 O O . TYR A 1 66 ? 56.017 10.712 -33.921 1.00 62.72 66 TYR A O 1
ATOM 454 N N . GLN A 1 67 ? 57.786 9.830 -32.863 1.00 49.41 67 GLN A N 1
ATOM 455 C CA . GLN A 1 67 ? 58.559 9.549 -34.070 1.00 49.41 67 GLN A CA 1
ATOM 456 C C . GLN A 1 67 ? 58.617 8.041 -34.287 1.00 49.41 67 GLN A C 1
ATOM 458 O O . GLN A 1 67 ? 59.194 7.317 -33.477 1.00 49.41 67 GLN A O 1
ATOM 463 N N . ASP A 1 68 ? 58.018 7.595 -35.389 1.00 43.56 68 ASP A N 1
ATOM 464 C CA . ASP A 1 68 ? 58.026 6.204 -35.832 1.00 43.56 68 ASP A CA 1
ATOM 465 C C . ASP A 1 68 ? 59.458 5.792 -36.215 1.00 43.56 68 ASP A C 1
ATOM 467 O O . ASP A 1 68 ? 59.985 6.177 -37.263 1.00 43.56 68 ASP A O 1
ATOM 471 N N . TYR A 1 69 ? 60.128 5.060 -35.325 1.00 44.88 69 TYR A N 1
ATOM 472 C CA . TYR A 1 69 ? 61.394 4.405 -35.634 1.00 44.88 69 TYR A CA 1
ATOM 473 C C . TYR A 1 69 ? 61.087 3.040 -36.247 1.00 44.88 69 TYR A C 1
ATOM 475 O O . TYR A 1 69 ? 60.711 2.106 -35.542 1.00 44.88 69 TYR A O 1
ATOM 483 N N . GLN A 1 70 ? 61.289 2.918 -37.561 1.00 42.53 70 GLN A N 1
ATOM 484 C CA . GLN A 1 70 ? 61.261 1.623 -38.234 1.00 42.53 70 GLN A CA 1
ATOM 485 C C . GLN A 1 70 ? 62.460 0.775 -37.800 1.00 42.53 70 GLN A C 1
ATOM 487 O O . GLN A 1 70 ? 63.594 1.051 -38.199 1.00 42.53 70 GLN A O 1
ATOM 492 N N . ASP A 1 71 ? 62.193 -0.279 -37.034 1.00 35.00 71 ASP A N 1
ATOM 493 C CA . ASP A 1 71 ? 63.105 -1.405 -36.857 1.00 35.00 71 ASP A CA 1
ATOM 494 C C . ASP A 1 71 ? 62.394 -2.727 -37.189 1.00 35.00 71 ASP A C 1
ATOM 496 O O . ASP A 1 71 ? 61.167 -2.838 -37.173 1.00 35.00 71 ASP A O 1
ATOM 500 N N . TYR A 1 72 ? 63.204 -3.687 -37.614 1.00 36.88 72 TYR A N 1
ATOM 501 C CA . TYR A 1 72 ? 62.883 -4.851 -38.423 1.00 36.88 72 TYR A CA 1
ATOM 502 C C . TYR A 1 72 ? 61.919 -5.859 -37.780 1.00 36.88 72 TYR A C 1
ATOM 504 O O . TYR A 1 72 ? 61.839 -6.029 -36.569 1.00 36.88 72 TYR A O 1
ATOM 512 N N . SER A 1 73 ? 61.238 -6.591 -38.665 1.00 47.66 73 SER A N 1
ATOM 513 C CA . SER A 1 73 ? 60.321 -7.700 -38.402 1.00 47.66 73 SER A CA 1
ATOM 514 C C . SER A 1 73 ? 60.769 -8.661 -37.293 1.00 47.66 73 SER A C 1
ATOM 516 O O . SER A 1 73 ? 61.706 -9.440 -37.490 1.00 47.66 73 SER A O 1
ATOM 518 N N . GLU A 1 74 ? 59.976 -8.732 -36.228 1.00 38.16 74 GLU A N 1
ATOM 519 C CA . GLU A 1 74 ? 59.777 -9.959 -35.465 1.00 38.16 74 GLU A CA 1
ATOM 520 C C . GLU A 1 74 ? 58.285 -10.310 -35.461 1.00 38.16 74 GLU A C 1
ATOM 522 O O . GLU A 1 74 ? 57.392 -9.465 -35.455 1.00 38.16 74 GLU A O 1
ATOM 527 N N . SER A 1 75 ? 58.041 -11.598 -35.619 1.00 43.25 75 SER A N 1
ATOM 528 C CA . SER A 1 75 ? 56.772 -12.253 -35.881 1.00 43.25 75 SER A CA 1
ATOM 529 C C . SER A 1 75 ? 55.656 -11.926 -34.884 1.00 43.25 75 SER A C 1
ATOM 531 O O . SER A 1 75 ? 55.783 -12.234 -33.706 1.00 43.25 75 SER A O 1
ATOM 533 N N . GLY A 1 76 ? 54.523 -11.477 -35.432 1.00 44.41 76 GLY A N 1
ATOM 534 C CA . GLY A 1 76 ? 53.180 -11.916 -35.051 1.00 44.41 76 GLY A CA 1
ATOM 535 C C . GLY A 1 76 ? 52.656 -11.459 -33.695 1.00 44.41 76 GLY A C 1
ATOM 536 O O . GLY A 1 76 ? 52.746 -12.208 -32.737 1.00 44.41 76 GLY A O 1
ATOM 537 N N . ASP A 1 77 ? 51.982 -10.311 -33.677 1.00 40.53 77 ASP A N 1
ATOM 538 C CA . ASP A 1 77 ? 50.554 -10.263 -33.335 1.00 40.53 77 ASP A CA 1
ATOM 539 C C . ASP A 1 77 ? 50.008 -8.893 -33.767 1.00 40.53 77 ASP A C 1
ATOM 541 O O . ASP A 1 77 ? 50.065 -7.911 -33.029 1.00 40.53 77 ASP A O 1
ATOM 545 N N . SER A 1 78 ? 49.538 -8.767 -35.015 1.00 43.88 78 SER A N 1
ATOM 546 C CA . SER A 1 78 ? 48.654 -7.641 -35.317 1.00 43.88 78 SER A CA 1
ATOM 547 C C . SER A 1 78 ? 47.354 -7.975 -34.605 1.00 43.88 78 SER A C 1
ATOM 549 O O . SER A 1 78 ? 46.593 -8.792 -35.126 1.00 43.88 78 SER A O 1
ATOM 551 N N . SER A 1 79 ? 47.132 -7.424 -33.409 1.00 53.53 79 SER A N 1
ATOM 552 C CA . SER A 1 79 ? 45.863 -7.591 -32.707 1.00 53.53 79 SER A CA 1
ATOM 553 C C . SER A 1 79 ? 44.767 -7.100 -33.651 1.00 53.53 79 SER A C 1
ATOM 555 O O . SER A 1 79 ? 44.594 -5.899 -33.873 1.00 53.53 79 SER A O 1
ATOM 557 N N . TYR A 1 80 ? 44.113 -8.040 -34.318 1.00 55.97 80 TYR A N 1
ATOM 558 C CA . TYR A 1 80 ? 43.072 -7.765 -35.282 1.00 55.97 80 TYR A CA 1
ATOM 559 C C . TYR A 1 80 ? 41.907 -7.211 -34.469 1.00 55.97 80 TYR A C 1
ATOM 561 O O . TYR A 1 80 ? 41.241 -7.953 -33.751 1.00 55.97 80 TYR A O 1
ATOM 569 N N . TYR A 1 81 ? 41.738 -5.888 -34.497 1.00 64.19 81 TYR A N 1
ATOM 570 C CA . TYR A 1 81 ? 40.620 -5.227 -33.843 1.00 64.19 81 TYR A CA 1
ATOM 571 C C . TYR A 1 81 ? 39.349 -5.584 -34.614 1.00 64.19 81 TYR A C 1
ATOM 573 O O . TYR A 1 81 ? 39.078 -5.028 -35.679 1.00 64.19 81 TYR A O 1
ATOM 581 N N . ASP A 1 82 ? 38.605 -6.554 -34.090 1.00 80.12 82 ASP A N 1
ATOM 582 C CA . ASP A 1 82 ? 37.272 -6.888 -34.568 1.00 80.12 82 ASP A CA 1
ATOM 583 C C . ASP A 1 82 ? 36.246 -6.039 -33.795 1.00 80.12 82 ASP A C 1
ATOM 585 O O . ASP A 1 82 ? 36.015 -6.286 -32.605 1.00 80.12 82 ASP A O 1
ATOM 589 N N . PRO A 1 83 ? 35.634 -5.022 -34.429 1.00 78.00 83 PRO A N 1
ATOM 590 C CA . PRO A 1 83 ? 34.672 -4.156 -33.760 1.00 78.00 83 PRO A CA 1
ATOM 591 C C . PRO A 1 83 ? 33.427 -4.914 -33.277 1.00 78.00 83 PRO A C 1
ATOM 593 O O . PRO A 1 83 ? 32.812 -4.483 -32.302 1.00 78.00 83 PRO A O 1
ATOM 596 N N . GLU A 1 84 ? 33.049 -6.035 -33.906 1.00 80.81 84 GLU A N 1
ATOM 597 C CA . GLU A 1 84 ? 31.923 -6.853 -33.438 1.00 80.81 84 GLU A CA 1
ATOM 598 C C . GLU A 1 84 ? 32.288 -7.605 -32.158 1.00 80.81 84 GLU A C 1
ATOM 600 O O . GLU A 1 84 ? 31.490 -7.655 -31.219 1.00 80.81 84 GLU A O 1
ATOM 605 N N . PHE A 1 85 ? 33.512 -8.130 -32.084 1.00 80.75 85 PHE A N 1
ATOM 606 C CA . PHE A 1 85 ? 34.017 -8.797 -30.888 1.00 80.75 85 PHE A CA 1
ATOM 607 C C . PHE A 1 85 ? 34.170 -7.818 -29.718 1.00 80.75 85 PHE A C 1
ATOM 609 O O . PHE A 1 85 ? 33.666 -8.086 -28.631 1.00 80.75 85 PHE A O 1
ATOM 616 N N . ALA A 1 86 ? 34.760 -6.641 -29.950 1.00 79.75 86 ALA A N 1
ATOM 617 C CA . ALA A 1 86 ? 34.885 -5.603 -28.925 1.00 79.75 86 ALA A CA 1
ATOM 618 C C . ALA A 1 86 ? 33.510 -5.103 -28.433 1.00 79.75 86 ALA A C 1
ATOM 620 O O . ALA A 1 86 ? 33.307 -4.883 -27.236 1.00 79.75 86 ALA A O 1
ATOM 621 N N . ALA A 1 87 ? 32.533 -4.960 -29.338 1.00 81.06 87 ALA A N 1
ATOM 622 C CA . ALA A 1 87 ? 31.163 -4.616 -28.966 1.00 81.06 87 ALA A CA 1
ATOM 623 C C . ALA A 1 87 ? 30.499 -5.720 -28.128 1.00 81.06 87 ALA A C 1
ATOM 625 O O . ALA A 1 87 ? 29.813 -5.414 -27.150 1.00 81.06 87 ALA A O 1
ATOM 626 N N . LEU A 1 88 ? 30.714 -6.991 -28.478 1.00 87.88 88 LEU A N 1
ATOM 627 C CA . LEU A 1 88 ? 30.213 -8.132 -27.713 1.00 87.88 88 LEU A CA 1
ATOM 628 C C . LEU A 1 88 ? 30.847 -8.201 -26.317 1.00 87.88 88 LEU A C 1
ATOM 630 O O . LEU A 1 88 ? 30.134 -8.418 -25.337 1.00 87.88 88 LEU A O 1
ATOM 634 N N . GLU A 1 89 ? 32.155 -7.969 -26.202 1.00 85.12 89 GLU A N 1
ATOM 635 C CA . GLU A 1 89 ? 32.849 -7.896 -24.914 1.00 85.12 89 GLU A CA 1
ATOM 636 C C . GLU A 1 89 ? 32.263 -6.789 -24.036 1.00 85.12 89 GLU A C 1
ATOM 638 O O . GLU A 1 89 ? 31.887 -7.053 -22.893 1.00 85.12 89 GLU A O 1
ATOM 643 N N . PHE A 1 90 ? 32.081 -5.582 -24.581 1.00 85.38 90 PHE A N 1
ATOM 644 C CA . PHE A 1 90 ? 31.466 -4.473 -23.852 1.00 85.38 90 PHE A CA 1
ATOM 645 C C . PHE A 1 90 ? 30.033 -4.795 -23.403 1.00 85.38 90 PHE A C 1
ATOM 647 O O . PHE A 1 90 ? 29.681 -4.562 -22.246 1.00 85.38 90 PHE A O 1
ATOM 654 N N . GLN A 1 91 ? 29.213 -5.381 -24.281 1.00 88.81 91 GLN A N 1
ATOM 655 C CA . GLN A 1 91 ? 27.855 -5.816 -23.935 1.00 88.81 91 GLN A CA 1
ATOM 656 C C . GLN A 1 91 ? 27.861 -6.872 -22.827 1.00 88.81 91 GLN A C 1
ATOM 658 O O . GLN A 1 91 ? 27.052 -6.797 -21.903 1.00 88.81 91 GLN A O 1
ATOM 663 N N . SER A 1 92 ? 28.784 -7.835 -22.887 1.00 90.62 92 SER A N 1
ATOM 664 C CA . SER A 1 92 ? 28.917 -8.876 -21.868 1.00 90.62 92 SER A CA 1
ATOM 665 C C . SER A 1 92 ? 29.356 -8.301 -20.518 1.00 90.62 92 SER A C 1
ATOM 667 O O . SER A 1 92 ? 28.771 -8.641 -19.492 1.00 90.62 92 SER A O 1
ATOM 669 N N . ALA A 1 93 ? 30.310 -7.366 -20.511 1.00 88.19 93 ALA A N 1
ATOM 670 C CA . ALA A 1 93 ? 30.769 -6.685 -19.308 1.00 88.19 93 ALA A CA 1
ATOM 671 C C . ALA A 1 93 ? 29.659 -5.821 -18.695 1.00 88.19 93 ALA A C 1
ATOM 673 O O . ALA A 1 93 ? 29.453 -5.856 -17.484 1.00 88.19 93 ALA A O 1
ATOM 674 N N . ALA A 1 94 ? 28.893 -5.104 -19.524 1.00 90.88 94 ALA A N 1
ATOM 675 C CA . ALA A 1 94 ? 27.732 -4.339 -19.082 1.00 90.88 94 ALA A CA 1
ATOM 676 C C . ALA A 1 94 ? 26.644 -5.246 -18.486 1.00 90.88 94 ALA A C 1
ATOM 67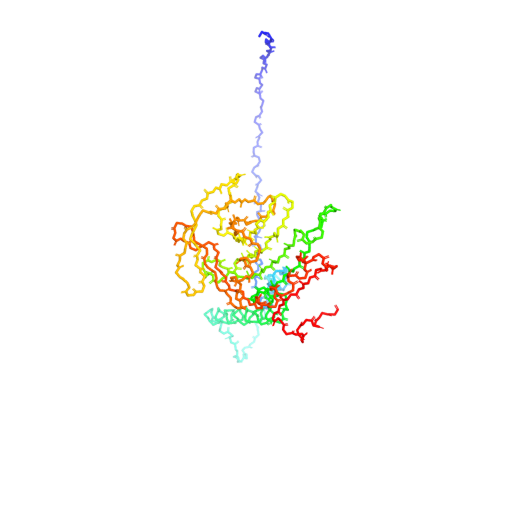8 O O . ALA A 1 94 ? 26.102 -4.937 -17.427 1.00 90.88 94 ALA A O 1
ATOM 679 N N . ALA A 1 95 ? 26.365 -6.392 -19.115 1.00 90.88 95 ALA A N 1
ATOM 680 C CA . ALA A 1 95 ? 25.412 -7.368 -18.596 1.00 90.88 95 ALA A CA 1
ATOM 681 C C . ALA A 1 95 ? 25.878 -7.969 -17.259 1.00 90.88 95 ALA A C 1
ATOM 683 O O . ALA A 1 95 ? 25.085 -8.075 -16.326 1.00 90.88 95 ALA A O 1
ATOM 684 N N . LEU A 1 96 ? 27.164 -8.318 -17.132 1.00 92.12 96 LEU A N 1
ATOM 685 C CA . LEU A 1 96 ? 27.744 -8.807 -15.879 1.00 92.12 96 LEU A CA 1
ATOM 686 C C . LEU A 1 96 ? 27.687 -7.749 -14.775 1.00 92.12 96 LEU A C 1
ATOM 688 O O . LEU A 1 96 ? 27.302 -8.069 -13.653 1.00 92.12 96 LEU A O 1
ATOM 692 N N . LEU A 1 97 ? 28.004 -6.493 -15.094 1.00 89.56 97 LEU A N 1
ATOM 693 C CA . LEU A 1 97 ? 27.894 -5.383 -14.151 1.00 89.56 97 LEU A CA 1
ATOM 694 C C . LEU A 1 97 ? 26.443 -5.181 -13.701 1.00 89.56 97 LEU A C 1
ATOM 696 O O . LEU A 1 97 ? 26.189 -5.017 -12.512 1.00 89.56 97 LEU A O 1
ATOM 700 N N . GLN A 1 98 ? 25.485 -5.244 -14.625 1.00 88.25 98 GLN A N 1
ATOM 701 C CA . GLN A 1 98 ? 24.064 -5.140 -14.302 1.00 88.25 98 GLN A CA 1
ATOM 702 C C . GLN A 1 98 ? 23.601 -6.292 -13.397 1.00 88.25 98 GLN A C 1
ATOM 704 O O . GLN A 1 98 ? 22.856 -6.061 -12.446 1.00 88.25 98 GLN A O 1
ATOM 709 N N . LEU A 1 99 ? 24.059 -7.522 -13.654 1.00 87.56 99 LEU A N 1
ATOM 710 C CA . LEU A 1 99 ? 23.784 -8.672 -12.789 1.00 87.56 99 LEU A CA 1
ATOM 711 C C . LEU A 1 99 ? 24.403 -8.497 -11.401 1.00 87.56 99 LEU A C 1
ATOM 713 O O . LEU A 1 99 ? 23.750 -8.803 -10.407 1.00 87.56 99 LEU A O 1
ATOM 717 N N . GLN A 1 100 ? 25.630 -7.981 -11.323 1.00 88.44 100 GLN A N 1
ATOM 718 C CA . GLN A 1 100 ? 26.291 -7.706 -10.053 1.00 88.44 100 GLN A CA 1
ATOM 719 C C . GLN A 1 100 ? 25.540 -6.635 -9.257 1.00 88.44 100 GLN A C 1
ATOM 721 O O . GLN A 1 100 ? 25.218 -6.862 -8.099 1.00 88.44 100 GLN A O 1
ATOM 726 N N . GLN A 1 101 ? 25.165 -5.520 -9.887 1.00 87.38 101 GLN A N 1
ATOM 727 C CA . GLN A 1 101 ? 24.373 -4.469 -9.241 1.00 87.38 101 GLN A CA 1
ATOM 728 C C . GLN A 1 101 ? 23.028 -4.996 -8.727 1.00 87.38 101 GLN A C 1
ATOM 730 O O . GLN A 1 101 ? 22.605 -4.652 -7.626 1.00 87.38 101 GLN A O 1
ATOM 735 N N . GLN A 1 102 ? 22.357 -5.863 -9.490 1.00 84.88 102 GLN A N 1
ATOM 736 C CA . GLN A 1 102 ? 21.136 -6.520 -9.020 1.00 84.88 102 GLN A CA 1
ATOM 737 C C . GLN A 1 102 ? 21.407 -7.450 -7.836 1.00 84.88 102 GLN A C 1
ATOM 739 O O . GLN A 1 102 ? 20.635 -7.456 -6.881 1.00 84.88 102 GLN A O 1
ATOM 744 N N . ALA A 1 103 ? 22.497 -8.218 -7.871 1.00 86.94 103 ALA A N 1
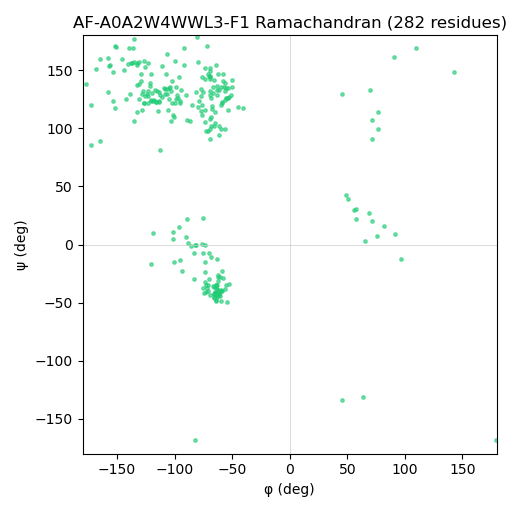ATOM 745 C CA . ALA A 1 103 ? 22.888 -9.082 -6.763 1.00 86.94 103 ALA A CA 1
ATOM 746 C C . ALA A 1 103 ? 23.230 -8.284 -5.494 1.00 86.94 103 ALA A C 1
ATOM 748 O O . ALA A 1 103 ? 22.922 -8.745 -4.395 1.00 86.94 103 ALA A O 1
ATOM 749 N N . ASP A 1 104 ? 23.820 -7.097 -5.638 1.00 86.38 104 ASP A N 1
ATOM 750 C CA . ASP A 1 104 ? 24.114 -6.188 -4.529 1.00 86.38 104 ASP A CA 1
ATOM 751 C C . ASP A 1 104 ? 22.821 -5.600 -3.943 1.00 86.38 104 ASP A C 1
ATOM 753 O O . ASP A 1 104 ? 22.631 -5.621 -2.729 1.00 86.38 104 ASP A O 1
ATOM 757 N N . LEU A 1 105 ? 21.872 -5.177 -4.787 1.00 86.19 105 LEU A N 1
ATOM 758 C CA . LEU A 1 105 ? 20.548 -4.734 -4.332 1.00 86.19 105 LEU A CA 1
ATOM 759 C C . LEU A 1 105 ? 19.797 -5.842 -3.585 1.00 86.19 105 LEU A C 1
ATOM 761 O O . LEU A 1 105 ? 19.160 -5.588 -2.571 1.00 86.19 105 LEU A O 1
ATOM 765 N N . LEU A 1 106 ? 19.898 -7.094 -4.034 1.00 85.62 106 LEU A N 1
ATOM 766 C CA . LEU A 1 106 ? 19.284 -8.233 -3.344 1.00 85.62 106 LEU A CA 1
ATOM 767 C C . LEU A 1 106 ? 19.959 -8.586 -2.007 1.00 85.62 106 LEU A C 1
ATOM 769 O O . LEU A 1 106 ? 19.448 -9.439 -1.282 1.00 85.62 106 LEU A O 1
ATOM 773 N N . GLN A 1 107 ? 21.084 -7.954 -1.671 1.00 86.38 107 GLN A N 1
ATOM 774 C CA . GLN A 1 107 ? 21.699 -8.024 -0.344 1.00 86.38 107 GLN A CA 1
ATOM 775 C C . GLN A 1 107 ? 21.299 -6.846 0.553 1.00 86.38 107 GLN A C 1
ATOM 777 O O . GLN A 1 107 ? 21.501 -6.927 1.763 1.00 86.38 107 GLN A O 1
ATOM 782 N N . ASP A 1 108 ? 20.704 -5.789 -0.006 1.00 87.31 108 ASP A N 1
ATOM 783 C CA . ASP A 1 108 ? 20.195 -4.651 0.752 1.00 87.31 108 ASP A CA 1
ATOM 784 C C . ASP A 1 108 ? 18.855 -5.020 1.429 1.00 87.31 108 ASP A C 1
ATOM 786 O O . ASP A 1 108 ? 17.855 -5.277 0.743 1.00 87.31 108 ASP A O 1
ATOM 790 N N . PRO A 1 109 ? 18.790 -5.061 2.775 1.00 89.00 109 PRO A N 1
ATOM 791 C CA . PRO A 1 109 ? 17.566 -5.409 3.489 1.00 89.00 109 PRO A CA 1
ATOM 792 C C . PRO A 1 109 ? 16.421 -4.420 3.238 1.00 89.00 109 PRO A C 1
ATOM 794 O O . PRO A 1 109 ? 15.260 -4.832 3.287 1.00 89.00 109 PRO A O 1
ATOM 797 N N . ASP A 1 110 ? 16.708 -3.150 2.945 1.00 88.88 110 ASP A N 1
ATOM 798 C CA . ASP A 1 110 ? 15.683 -2.145 2.664 1.00 88.88 110 ASP A CA 1
ATOM 799 C C . ASP A 1 110 ? 15.097 -2.342 1.265 1.00 88.88 110 ASP A C 1
ATOM 801 O O . ASP A 1 110 ? 13.878 -2.255 1.084 1.00 88.88 110 ASP A O 1
ATOM 805 N N . TYR A 1 111 ? 15.930 -2.714 0.291 1.00 88.75 111 TYR A N 1
ATOM 806 C CA . TYR A 1 111 ? 15.456 -3.105 -1.034 1.00 88.75 111 TYR A CA 1
ATOM 807 C C . TYR A 1 111 ? 14.637 -4.400 -0.986 1.00 88.75 111 TYR A C 1
ATOM 809 O O . TYR A 1 111 ? 13.564 -4.486 -1.585 1.00 88.75 111 TYR A O 1
ATOM 817 N N . LEU A 1 112 ? 15.081 -5.399 -0.218 1.00 89.38 112 LEU A N 1
ATOM 818 C CA . LEU A 1 112 ? 14.296 -6.615 -0.006 1.00 89.38 112 LEU A CA 1
ATOM 819 C C . LEU A 1 112 ? 12.956 -6.309 0.666 1.00 89.38 112 LEU A C 1
ATOM 821 O O . LEU A 1 112 ? 11.940 -6.827 0.205 1.00 89.38 112 LEU A O 1
ATOM 825 N N . ARG A 1 113 ? 12.927 -5.433 1.683 1.00 90.81 113 ARG A N 1
ATOM 826 C CA . ARG A 1 113 ? 11.681 -4.968 2.313 1.00 90.81 113 ARG A CA 1
ATOM 827 C C . ARG A 1 113 ? 10.775 -4.271 1.306 1.00 90.81 113 ARG A C 1
ATOM 829 O O . ARG A 1 113 ? 9.570 -4.490 1.325 1.00 90.81 113 ARG A O 1
ATOM 836 N N . TYR A 1 114 ? 11.334 -3.462 0.412 1.00 90.62 114 TYR A N 1
ATOM 837 C CA . TYR A 1 114 ? 10.574 -2.805 -0.646 1.00 90.62 114 TYR A CA 1
ATOM 838 C C . TYR A 1 114 ? 9.907 -3.805 -1.604 1.00 90.62 114 TYR A C 1
ATOM 840 O O . TYR A 1 114 ? 8.739 -3.643 -1.968 1.00 90.62 114 TYR A O 1
ATOM 848 N N . LEU A 1 115 ? 10.628 -4.862 -1.987 1.00 89.81 115 LEU A N 1
ATOM 849 C CA . LEU A 1 115 ? 10.120 -5.905 -2.879 1.00 89.81 115 LEU A CA 1
ATOM 850 C C . LEU A 1 115 ? 9.126 -6.846 -2.191 1.00 89.81 115 LEU A C 1
ATOM 852 O O . LEU A 1 115 ? 8.111 -7.215 -2.785 1.00 89.81 115 LEU A O 1
ATOM 856 N N . SER A 1 116 ? 9.397 -7.256 -0.950 1.00 90.75 116 SER A N 1
ATOM 857 C CA . SER A 1 116 ? 8.499 -8.128 -0.187 1.00 90.75 116 SER A CA 1
ATOM 858 C C . SER A 1 116 ? 7.248 -7.392 0.279 1.00 90.75 116 SER A C 1
ATOM 860 O O . SER A 1 116 ? 6.149 -7.956 0.286 1.00 90.75 116 SER A O 1
ATOM 862 N N . GLY A 1 117 ? 7.436 -6.118 0.597 1.00 94.31 117 GLY A N 1
ATOM 863 C CA . GLY A 1 117 ? 6.552 -5.288 1.379 1.00 94.31 117 GLY A CA 1
ATOM 864 C C . GLY A 1 117 ? 6.883 -5.340 2.869 1.00 94.31 117 GLY A C 1
ATOM 865 O O . GLY A 1 117 ? 7.569 -6.250 3.347 1.00 94.31 117 GLY A O 1
ATOM 866 N N . GLY A 1 118 ? 6.394 -4.345 3.600 1.00 95.38 118 GLY A N 1
ATOM 867 C CA . GLY A 1 118 ? 6.500 -4.272 5.051 1.00 95.38 118 GLY A CA 1
ATOM 868 C C . GLY A 1 118 ? 5.412 -3.390 5.643 1.00 95.38 118 GLY A C 1
ATOM 869 O O . GLY A 1 118 ? 4.895 -2.494 4.974 1.00 95.38 118 GLY A O 1
ATOM 870 N N . TRP A 1 119 ? 5.068 -3.670 6.895 1.00 96.50 119 TRP A N 1
ATOM 871 C CA . TRP A 1 119 ? 4.108 -2.910 7.677 1.00 96.50 119 TRP A CA 1
ATOM 872 C C . TRP A 1 119 ? 4.801 -1.999 8.678 1.00 96.50 119 TRP A C 1
ATOM 874 O O . TRP A 1 119 ? 5.727 -2.420 9.374 1.00 96.50 119 TRP A O 1
ATOM 884 N N . THR A 1 120 ? 4.262 -0.798 8.828 1.00 94.62 120 THR A N 1
ATOM 885 C CA . THR A 1 120 ? 4.563 0.119 9.922 1.00 94.62 120 THR A CA 1
ATOM 886 C C . THR A 1 120 ? 3.249 0.528 10.571 1.00 94.62 120 THR A C 1
ATOM 888 O O . THR A 1 120 ? 2.355 1.070 9.921 1.00 94.62 120 THR A O 1
ATOM 891 N N . LEU A 1 121 ? 3.130 0.251 11.864 1.00 92.94 121 LEU A N 1
ATOM 892 C CA . LEU A 1 121 ? 1.989 0.612 12.686 1.00 92.94 121 LEU A CA 1
ATOM 893 C C . LEU A 1 121 ? 2.406 1.730 13.629 1.00 92.94 121 LEU A C 1
ATOM 895 O O . LEU A 1 121 ? 3.463 1.648 14.254 1.00 92.94 121 LEU A O 1
ATOM 899 N N . PHE A 1 122 ? 1.595 2.773 13.743 1.00 86.56 122 PHE A N 1
ATOM 900 C CA . PHE A 1 122 ? 1.885 3.895 14.626 1.00 86.56 122 PHE A CA 1
ATOM 901 C C . PHE A 1 122 ? 0.601 4.596 15.074 1.00 86.56 122 PHE A C 1
ATOM 903 O O . PHE A 1 122 ? -0.371 4.642 14.315 1.00 86.56 122 PHE A O 1
ATOM 910 N N . PRO A 1 123 ? 0.582 5.165 16.292 1.00 78.56 123 PRO A N 1
ATOM 911 C CA . PRO A 1 123 ? -0.489 6.069 16.669 1.00 78.56 123 PRO A CA 1
ATOM 912 C C . PRO A 1 123 ? -0.269 7.396 15.932 1.00 78.56 123 PRO A C 1
ATOM 914 O O . PRO A 1 123 ? 0.873 7.842 15.771 1.00 78.56 123 PRO A O 1
ATOM 917 N N . SER A 1 124 ? -1.330 8.059 15.476 1.00 66.62 124 SER A N 1
ATOM 918 C CA . SER A 1 124 ? -1.176 9.440 15.020 1.00 66.62 124 SER A CA 1
ATOM 919 C C . SER A 1 124 ? -0.699 10.298 16.188 1.00 66.62 124 SER A C 1
ATOM 921 O O . SER A 1 124 ? -1.242 10.248 17.287 1.00 66.62 124 SER A O 1
ATOM 923 N N . VAL A 1 125 ? 0.322 11.112 15.940 1.00 56.84 125 VAL A N 1
ATOM 924 C CA . VAL A 1 125 ? 0.973 11.979 16.934 1.00 56.84 125 VAL A CA 1
ATOM 925 C C . VAL A 1 125 ? 0.145 13.221 17.298 1.00 56.84 125 VAL A C 1
ATOM 927 O O . VAL A 1 125 ? 0.700 14.230 17.733 1.00 56.84 125 VAL A O 1
ATOM 930 N N . GLN A 1 126 ? -1.175 13.194 17.098 1.00 60.50 126 GLN A N 1
ATOM 931 C CA . GLN A 1 126 ? -2.032 14.312 17.482 1.00 60.50 126 GLN A CA 1
ATOM 932 C C . GLN A 1 126 ? -2.058 14.423 19.009 1.00 60.50 126 GLN A C 1
ATOM 934 O O . GLN A 1 126 ? -2.474 13.504 19.707 1.00 60.50 126 GLN A O 1
ATOM 939 N N . SER A 1 127 ? -1.599 15.564 19.529 1.00 50.25 127 SER A N 1
ATOM 940 C CA . SER A 1 127 ? -1.380 15.801 20.963 1.00 50.25 127 SER A CA 1
ATOM 941 C C . SER A 1 127 ? -2.643 15.734 21.829 1.00 50.25 127 SER A C 1
ATOM 943 O O . SER A 1 127 ? -2.528 15.704 23.051 1.00 50.25 127 SER A O 1
ATOM 945 N N . GLU A 1 128 ? -3.825 15.727 21.211 1.00 62.59 128 GLU A N 1
ATOM 946 C CA . GLU A 1 128 ? -5.136 15.671 21.872 1.00 62.59 128 GLU A CA 1
ATOM 947 C C . GLU A 1 128 ? -5.949 14.420 21.492 1.00 62.59 128 GLU A C 1
ATOM 949 O O . GLU A 1 128 ? -7.128 14.339 21.825 1.00 62.59 128 GLU A O 1
ATOM 954 N N . ALA A 1 129 ? -5.350 13.446 20.797 1.00 70.38 129 ALA A N 1
ATOM 955 C CA . ALA A 1 129 ? -6.046 12.216 20.430 1.00 70.38 129 ALA A CA 1
ATOM 956 C C . ALA A 1 129 ? -6.460 11.418 21.675 1.00 70.38 129 ALA A C 1
ATOM 958 O O . ALA A 1 129 ? -5.651 11.192 22.584 1.00 70.38 129 ALA A O 1
ATOM 959 N N . THR A 1 130 ? -7.710 10.953 21.704 1.00 79.94 130 THR A N 1
ATOM 960 C CA . THR A 1 130 ? -8.164 10.019 22.736 1.00 79.94 130 THR A CA 1
ATOM 961 C C . THR A 1 130 ? -7.412 8.694 22.560 1.00 79.94 130 THR A C 1
ATOM 963 O O . THR A 1 130 ? -7.178 8.278 21.422 1.00 79.94 130 THR A O 1
ATOM 966 N N . PRO A 1 131 ? -7.014 7.995 23.641 1.00 83.38 131 PRO A N 1
ATOM 967 C CA . PRO A 1 131 ? -6.436 6.660 23.510 1.00 83.38 131 PRO A CA 1
ATOM 968 C C . PRO A 1 131 ? -7.332 5.749 22.659 1.00 83.38 131 PRO A C 1
ATOM 970 O O . PRO A 1 131 ? -8.528 5.657 22.924 1.00 83.38 131 PRO A O 1
ATOM 973 N N . GLY A 1 132 ? -6.754 5.096 21.647 1.00 81.75 132 GLY A N 1
ATOM 974 C CA . GLY A 1 132 ? -7.492 4.260 20.690 1.00 81.75 132 GLY A CA 1
ATOM 975 C C . GLY A 1 132 ? -7.864 4.957 19.380 1.00 81.75 132 GLY A C 1
ATOM 976 O O . GLY A 1 132 ? -8.227 4.287 18.416 1.00 81.75 132 GLY A O 1
ATOM 977 N N . GLU A 1 133 ? -7.731 6.283 19.306 1.00 85.12 133 GLU A N 1
ATOM 978 C CA . GLU A 1 133 ? -8.015 7.043 18.093 1.00 85.12 133 GLU A CA 1
ATOM 979 C C . GLU A 1 133 ? -6.789 7.230 17.199 1.00 85.12 133 GLU A C 1
ATOM 981 O O . GLU A 1 133 ? -5.640 7.270 17.644 1.00 85.12 133 GLU A O 1
ATOM 986 N N . TYR A 1 134 ? -7.059 7.415 15.906 1.00 84.19 134 TYR A N 1
ATOM 987 C CA . TYR A 1 134 ? -6.077 7.736 14.874 1.00 84.19 134 TYR A CA 1
ATOM 988 C C . TYR A 1 134 ? -4.922 6.728 14.767 1.00 84.19 134 TYR A C 1
ATOM 990 O O . TYR A 1 134 ? -3.813 7.079 14.355 1.00 84.19 134 TYR A O 1
ATOM 998 N N . CYS A 1 135 ? -5.172 5.467 15.105 1.00 89.38 135 CYS A N 1
ATOM 999 C CA . CYS A 1 135 ? -4.252 4.382 14.805 1.00 89.38 135 CYS A CA 1
ATOM 1000 C C . CYS A 1 135 ? -4.097 4.237 13.284 1.00 89.38 135 CYS A C 1
ATOM 1002 O O . CYS A 1 135 ? -5.085 4.277 12.543 1.00 89.38 135 CYS A O 1
ATOM 1004 N N . LEU A 1 136 ? -2.856 4.059 12.820 1.00 91.31 136 LEU A N 1
ATOM 1005 C CA . LEU A 1 136 ? -2.546 3.763 11.424 1.00 91.31 136 LEU A CA 1
ATOM 1006 C C . LEU A 1 136 ? -1.756 2.460 11.309 1.00 91.31 136 LEU A C 1
ATOM 1008 O O . LEU A 1 136 ? -0.756 2.276 12.000 1.00 91.31 136 LEU A O 1
ATOM 1012 N N . ALA A 1 137 ? -2.179 1.587 10.399 1.00 94.44 137 ALA A N 1
ATOM 1013 C CA . ALA A 1 137 ? -1.388 0.467 9.906 1.00 94.44 137 ALA A CA 1
ATOM 1014 C C . ALA A 1 137 ? -1.102 0.696 8.420 1.00 94.44 137 ALA A C 1
ATOM 1016 O O . ALA A 1 137 ? -2.025 0.732 7.608 1.00 94.44 137 ALA A O 1
ATOM 1017 N N . SER A 1 138 ? 0.171 0.881 8.076 1.00 95.06 138 SER A N 1
ATOM 1018 C CA . SER A 1 138 ? 0.625 1.204 6.725 1.00 95.06 138 SER A CA 1
ATOM 1019 C C . SER A 1 138 ? 1.447 0.063 6.151 1.00 95.06 138 SER A C 1
ATOM 1021 O O . SER A 1 138 ? 2.447 -0.322 6.746 1.00 95.06 138 SER A O 1
ATOM 1023 N N . PHE A 1 139 ? 1.042 -0.471 5.006 1.00 97.12 139 PHE A N 1
ATOM 1024 C CA . PHE A 1 139 ? 1.808 -1.422 4.214 1.00 97.12 139 PHE A CA 1
ATOM 1025 C C . PHE A 1 139 ? 2.418 -0.716 3.010 1.00 97.12 139 PHE A C 1
ATOM 1027 O O . PHE A 1 139 ? 1.713 -0.019 2.280 1.00 97.12 139 PHE A O 1
ATOM 1034 N N . PHE A 1 140 ? 3.704 -0.933 2.761 1.00 95.12 140 PHE A N 1
ATOM 1035 C CA . PHE A 1 140 ? 4.416 -0.339 1.635 1.00 95.12 140 PHE A CA 1
ATOM 1036 C C . PHE A 1 140 ? 5.152 -1.411 0.843 1.00 95.12 140 PHE A C 1
ATOM 1038 O O . PHE A 1 140 ? 5.876 -2.208 1.434 1.00 95.12 140 PHE A O 1
ATOM 1045 N N . LYS A 1 141 ? 4.968 -1.433 -0.481 1.00 94.00 141 LYS A N 1
ATOM 1046 C CA . LYS A 1 141 ? 5.583 -2.414 -1.387 1.00 94.00 141 LYS A CA 1
ATOM 1047 C C . LYS A 1 141 ? 5.680 -1.874 -2.812 1.00 94.00 141 LYS A C 1
ATOM 1049 O O . LYS A 1 141 ? 4.858 -1.055 -3.217 1.00 94.00 141 LYS A O 1
ATOM 1054 N N . ALA A 1 142 ? 6.623 -2.377 -3.602 1.00 91.44 142 ALA A N 1
ATOM 1055 C CA . ALA A 1 142 ? 6.599 -2.215 -5.055 1.00 91.44 142 ALA A CA 1
ATOM 1056 C C . ALA A 1 142 ? 5.285 -2.743 -5.675 1.00 91.44 142 ALA A C 1
ATOM 1058 O O . ALA A 1 142 ? 4.783 -3.808 -5.308 1.00 91.44 142 ALA A O 1
ATOM 1059 N N . SER A 1 143 ? 4.736 -2.018 -6.649 1.00 89.44 143 SER A N 1
ATOM 1060 C CA . SER A 1 143 ? 3.566 -2.451 -7.416 1.00 89.44 143 SER A CA 1
ATOM 1061 C C . SER A 1 143 ? 3.830 -3.783 -8.113 1.00 89.44 143 SER A C 1
ATOM 1063 O O . SER A 1 143 ? 4.902 -4.009 -8.672 1.00 89.44 143 SER A O 1
ATOM 1065 N N . MET A 1 144 ? 2.812 -4.640 -8.132 1.00 85.06 144 MET A N 1
ATOM 1066 C CA . MET A 1 144 ? 2.820 -5.900 -8.882 1.00 85.06 144 MET A CA 1
ATOM 1067 C C . MET A 1 144 ? 2.318 -5.736 -10.323 1.00 85.06 144 MET A C 1
ATOM 1069 O O . MET A 1 144 ? 2.201 -6.719 -11.052 1.00 85.06 144 MET A O 1
ATOM 1073 N N . ASP A 1 145 ? 1.969 -4.517 -10.738 1.00 86.25 145 ASP A N 1
ATOM 1074 C CA . ASP A 1 145 ? 1.631 -4.215 -12.126 1.00 86.25 145 ASP A CA 1
ATOM 1075 C C . ASP A 1 145 ? 2.919 -4.044 -12.959 1.00 86.25 145 ASP A C 1
ATOM 1077 O O . ASP A 1 145 ? 3.687 -3.115 -12.693 1.00 86.25 145 ASP A O 1
ATOM 1081 N N . PRO A 1 146 ? 3.169 -4.878 -13.989 1.00 81.81 146 PRO A N 1
ATOM 1082 C CA . PRO A 1 146 ? 4.340 -4.728 -14.853 1.00 81.81 146 PRO A CA 1
ATOM 1083 C C . PRO A 1 146 ? 4.406 -3.363 -15.548 1.00 81.81 146 PRO A C 1
ATOM 1085 O O . PRO A 1 146 ? 5.496 -2.868 -15.822 1.00 81.81 146 PRO A O 1
ATOM 1088 N N . ALA A 1 147 ? 3.255 -2.733 -15.812 1.00 85.00 147 ALA A N 1
ATOM 1089 C CA . ALA A 1 147 ? 3.199 -1.406 -16.419 1.00 85.00 147 ALA A CA 1
ATOM 1090 C C . ALA A 1 147 ? 3.601 -0.286 -15.443 1.00 85.00 147 ALA A C 1
ATOM 1092 O O . ALA A 1 147 ? 3.870 0.832 -15.877 1.00 85.00 147 ALA A O 1
ATOM 1093 N N . ALA A 1 148 ? 3.653 -0.574 -14.138 1.00 81.75 148 ALA A N 1
ATOM 1094 C CA . ALA A 1 148 ? 3.996 0.399 -13.110 1.00 81.75 148 ALA A CA 1
ATOM 1095 C C . ALA A 1 148 ? 5.509 0.542 -12.879 1.00 81.75 148 ALA A C 1
ATOM 1097 O O . ALA A 1 148 ? 5.893 1.355 -12.047 1.00 81.75 148 ALA A O 1
ATOM 1098 N N . ASN A 1 149 ? 6.375 -0.212 -13.575 1.00 81.00 149 ASN A N 1
ATOM 1099 C CA . ASN A 1 149 ? 7.843 -0.131 -13.446 1.00 81.00 149 ASN A CA 1
ATOM 1100 C C . ASN A 1 149 ? 8.335 -0.168 -11.985 1.00 81.00 149 ASN A C 1
ATOM 1102 O O . ASN A 1 149 ? 9.216 0.597 -11.597 1.00 81.00 149 ASN A O 1
ATOM 1106 N N . ASN A 1 150 ? 7.743 -1.043 -11.166 1.00 78.75 150 ASN A N 1
ATOM 1107 C CA . ASN A 1 150 ? 7.991 -1.123 -9.726 1.00 78.75 150 ASN A CA 1
ATOM 1108 C C . ASN A 1 150 ? 7.716 0.189 -8.971 1.00 78.75 150 ASN A C 1
ATOM 1110 O O . ASN A 1 150 ? 8.382 0.435 -7.975 1.00 78.75 150 ASN A O 1
ATOM 1114 N N . ALA A 1 151 ? 6.782 1.042 -9.401 1.00 87.00 151 ALA A N 1
ATOM 1115 C CA . ALA A 1 151 ? 6.329 2.186 -8.607 1.00 87.00 151 ALA A CA 1
ATOM 1116 C C . ALA A 1 151 ? 5.686 1.703 -7.295 1.00 87.00 151 ALA A C 1
ATOM 1118 O O . ALA A 1 151 ? 5.066 0.639 -7.286 1.00 87.00 151 ALA A O 1
ATOM 1119 N N . PRO A 1 152 ? 5.801 2.443 -6.185 1.00 91.56 152 PRO A N 1
ATOM 1120 C CA . PRO A 1 152 ? 5.289 1.986 -4.902 1.00 91.56 152 PRO A CA 1
ATOM 1121 C C . PRO A 1 152 ? 3.758 1.989 -4.846 1.00 91.56 152 PRO A C 1
ATOM 1123 O O . PRO A 1 152 ? 3.092 2.864 -5.405 1.00 91.56 152 PRO A O 1
ATOM 1126 N N . VAL A 1 153 ? 3.216 1.031 -4.099 1.00 95.62 153 VAL A N 1
ATOM 1127 C CA . VAL A 1 153 ? 1.831 1.002 -3.629 1.00 95.62 153 VAL A CA 1
ATOM 1128 C C . VAL A 1 153 ? 1.857 1.018 -2.107 1.00 95.62 153 VAL A C 1
ATOM 1130 O O . VAL A 1 153 ? 2.452 0.143 -1.473 1.00 95.62 153 VAL A O 1
ATOM 1133 N N . MET A 1 154 ? 1.186 2.008 -1.530 1.00 96.00 154 MET A N 1
ATOM 1134 C CA . MET A 1 154 ? 0.935 2.094 -0.097 1.00 96.00 154 MET A CA 1
ATOM 1135 C C . MET A 1 154 ? -0.519 1.729 0.186 1.00 96.00 154 MET A C 1
ATOM 1137 O O . MET A 1 154 ? -1.420 2.227 -0.491 1.00 96.00 154 MET A O 1
ATOM 1141 N N . VAL A 1 155 ? -0.742 0.891 1.195 1.00 96.56 155 VAL A N 1
ATOM 1142 C CA . VAL A 1 155 ? -2.070 0.535 1.700 1.00 96.56 155 VAL A CA 1
ATOM 1143 C C . VAL A 1 155 ? -2.150 0.921 3.166 1.00 96.56 155 VAL A C 1
ATOM 1145 O O . VAL A 1 155 ? -1.331 0.479 3.960 1.00 96.56 155 VAL A O 1
ATOM 1148 N N . ASN A 1 156 ? -3.128 1.737 3.532 1.00 93.81 156 ASN A N 1
ATOM 1149 C CA . ASN A 1 156 ? -3.311 2.221 4.890 1.00 93.81 156 ASN A CA 1
ATOM 1150 C C . ASN A 1 156 ? -4.671 1.790 5.428 1.00 93.81 156 ASN A C 1
ATOM 1152 O O . ASN A 1 156 ? -5.695 2.058 4.798 1.00 93.81 156 ASN A O 1
ATOM 1156 N N . PHE A 1 157 ? -4.672 1.210 6.622 1.00 91.81 157 PHE A N 1
ATOM 1157 C CA . PHE A 1 157 ? -5.845 1.152 7.483 1.00 91.81 157 PHE A CA 1
ATOM 1158 C C . PHE A 1 157 ? -5.773 2.273 8.503 1.00 91.81 157 PHE A C 1
ATOM 1160 O O . PHE A 1 157 ? -4.775 2.391 9.217 1.00 91.81 157 PHE A O 1
ATOM 1167 N N . SER A 1 158 ? -6.826 3.081 8.574 1.00 89.00 158 SER A N 1
ATOM 1168 C CA . SER A 1 158 ? -6.963 4.124 9.586 1.00 89.00 158 SER A CA 1
ATOM 1169 C C . SER A 1 158 ? -8.336 4.110 10.240 1.00 89.00 158 SER A C 1
ATOM 1171 O O . SER A 1 158 ? -9.324 3.685 9.639 1.00 89.00 158 SER A O 1
ATOM 1173 N N . GLY A 1 159 ? -8.385 4.652 11.453 1.00 74.94 159 GLY A N 1
ATOM 1174 C CA . GLY A 1 159 ? -9.619 4.899 12.191 1.00 74.94 159 GLY A CA 1
ATOM 1175 C C . GLY A 1 159 ? -9.798 3.970 13.392 1.00 74.94 159 GLY A C 1
ATOM 1176 O O . GLY A 1 159 ? -9.048 3.001 13.528 1.00 74.94 159 GLY A O 1
ATOM 1177 N N . PRO A 1 160 ? -10.784 4.260 14.257 1.00 83.69 160 PRO A N 1
ATOM 1178 C CA . PRO A 1 160 ? -11.609 5.478 14.283 1.00 83.69 160 PRO A CA 1
ATOM 1179 C C . PRO A 1 160 ? -10.816 6.709 14.769 1.00 83.69 160 PRO A C 1
ATOM 1181 O O . PRO A 1 160 ? -9.668 6.586 15.199 1.00 83.69 160 PRO A O 1
ATOM 1184 N N . GLY A 1 161 ? -11.388 7.910 14.666 1.00 78.88 161 GLY A N 1
ATOM 1185 C CA . GLY A 1 161 ? -10.784 9.104 15.266 1.00 78.88 161 GLY A CA 1
ATOM 1186 C C . GLY A 1 161 ? -11.606 10.381 15.114 1.00 78.88 161 GLY A C 1
ATOM 1187 O O . GLY A 1 161 ? -12.142 10.663 14.037 1.00 78.88 161 GLY A O 1
ATOM 1188 N N . GLY A 1 162 ? -11.672 11.166 16.192 1.00 78.81 162 GLY A N 1
ATOM 1189 C CA . GLY A 1 162 ? -12.471 12.385 16.245 1.00 78.81 162 GLY A CA 1
ATOM 1190 C C . GLY A 1 162 ? -13.954 12.056 16.088 1.00 78.81 162 GLY A C 1
ATOM 1191 O O . GLY A 1 162 ? -14.466 11.134 16.711 1.00 78.81 162 GLY A O 1
ATOM 1192 N N . ASP A 1 163 ? -14.644 12.771 15.200 1.00 79.44 163 ASP A N 1
ATOM 1193 C CA . ASP A 1 163 ? -16.076 12.547 14.951 1.00 79.44 163 ASP A CA 1
ATOM 1194 C C . ASP A 1 163 ? -16.363 11.370 13.990 1.00 79.44 163 ASP A C 1
ATOM 1196 O O . ASP A 1 163 ? -17.522 11.095 13.671 1.00 79.44 163 ASP A O 1
ATOM 1200 N N . TYR A 1 164 ? -15.331 10.688 13.473 1.00 82.19 164 TYR A N 1
ATOM 1201 C CA . TYR A 1 164 ? -15.491 9.569 12.542 1.00 82.19 164 TYR A CA 1
ATOM 1202 C C . TYR A 1 164 ? -15.282 8.220 13.236 1.00 82.19 164 TYR A C 1
ATOM 1204 O O . TYR A 1 164 ? -14.155 7.805 13.504 1.00 82.19 164 TYR A O 1
ATOM 1212 N N . GLU A 1 165 ? -16.385 7.503 13.462 1.00 82.38 165 GLU A N 1
ATOM 1213 C CA . GLU A 1 165 ? -16.387 6.165 14.083 1.00 82.38 165 GLU A CA 1
ATOM 1214 C C . GLU A 1 165 ? -16.089 5.017 13.100 1.00 82.38 165 GLU A C 1
ATOM 1216 O O . GLU A 1 165 ? -15.956 3.858 13.498 1.00 82.38 165 GLU A O 1
ATOM 1221 N N . GLY A 1 166 ? -16.014 5.318 11.801 1.00 87.88 166 GLY A N 1
ATOM 1222 C CA . GLY A 1 166 ? -15.701 4.330 10.775 1.00 87.88 166 GLY A CA 1
ATOM 1223 C C . GLY A 1 166 ? -14.201 4.075 10.630 1.00 87.88 166 GLY A C 1
ATOM 1224 O O . GLY A 1 166 ? -13.373 4.519 11.425 1.00 87.88 166 GLY A O 1
ATOM 1225 N N . ALA A 1 167 ? -13.849 3.380 9.555 1.00 90.19 167 ALA A N 1
ATOM 1226 C CA . ALA A 1 167 ? -12.465 3.144 9.173 1.00 90.19 167 ALA A CA 1
ATOM 1227 C C . ALA A 1 167 ? -12.242 3.463 7.697 1.00 90.19 167 ALA A C 1
ATOM 1229 O O . ALA A 1 167 ? -13.174 3.427 6.893 1.00 90.19 167 ALA A O 1
ATOM 1230 N N . LEU A 1 168 ? -11.000 3.754 7.324 1.00 92.44 168 LEU A N 1
ATOM 1231 C CA . LEU A 1 168 ? -10.620 3.930 5.929 1.00 92.44 168 LEU A CA 1
ATOM 1232 C C . LEU A 1 168 ? -9.632 2.847 5.518 1.00 92.44 168 LEU A C 1
ATOM 1234 O O . LEU A 1 168 ? -8.618 2.635 6.181 1.00 92.44 168 LEU A O 1
ATOM 1238 N N . LEU A 1 169 ? -9.907 2.228 4.372 1.00 94.94 169 LEU A N 1
ATOM 1239 C CA . LEU A 1 169 ? -8.930 1.462 3.609 1.00 94.94 169 LEU A CA 1
ATOM 1240 C C . LEU A 1 169 ? -8.447 2.347 2.460 1.00 94.94 169 LEU A C 1
ATOM 1242 O O . LEU A 1 169 ? -9.201 2.654 1.537 1.00 94.94 169 LEU A O 1
ATOM 1246 N N . THR A 1 170 ? -7.201 2.795 2.537 1.00 96.06 170 THR A N 1
ATOM 1247 C CA . THR A 1 170 ? -6.648 3.814 1.645 1.00 96.06 170 THR A CA 1
ATOM 1248 C C . THR A 1 170 ? -5.502 3.259 0.818 1.00 96.06 170 THR A C 1
ATOM 1250 O O . THR A 1 170 ? -4.585 2.657 1.360 1.00 96.06 170 THR A O 1
ATOM 1253 N N . PHE A 1 171 ? -5.521 3.517 -0.484 1.00 97.62 171 PHE A N 1
ATOM 1254 C CA . PHE A 1 171 ? -4.473 3.161 -1.430 1.00 97.62 171 PHE A CA 1
ATOM 1255 C C . PHE A 1 171 ? -3.822 4.427 -1.972 1.00 97.62 171 PHE A C 1
ATOM 1257 O O . PHE A 1 171 ? -4.524 5.328 -2.429 1.00 97.62 171 PHE A O 1
ATOM 1264 N N . ALA A 1 172 ? -2.493 4.478 -1.972 1.00 96.75 172 ALA A N 1
ATOM 1265 C CA . ALA A 1 172 ? -1.733 5.519 -2.652 1.00 96.75 172 ALA A CA 1
ATOM 1266 C C . ALA A 1 172 ? -0.750 4.892 -3.642 1.00 96.75 172 ALA A C 1
ATOM 1268 O O . ALA A 1 172 ? -0.010 3.971 -3.292 1.00 96.75 172 ALA A O 1
ATOM 1269 N N . ALA A 1 173 ? -0.767 5.381 -4.878 1.00 95.94 173 ALA A N 1
ATOM 1270 C CA . ALA A 1 173 ? 0.092 4.915 -5.959 1.00 95.94 173 ALA A CA 1
ATOM 1271 C C . ALA A 1 173 ? 0.224 5.996 -7.042 1.00 95.94 173 ALA A C 1
ATOM 1273 O O . ALA A 1 173 ? -0.608 6.899 -7.149 1.00 95.94 173 ALA A O 1
ATOM 1274 N N . ASP A 1 174 ? 1.266 5.896 -7.865 1.00 93.75 174 ASP A N 1
ATOM 1275 C CA . ASP A 1 174 ? 1.555 6.884 -8.916 1.00 93.75 174 ASP A CA 1
ATOM 1276 C C . ASP A 1 174 ? 0.484 6.915 -10.022 1.00 93.75 174 ASP A C 1
ATOM 1278 O O . ASP A 1 174 ? 0.097 7.978 -10.502 1.00 93.75 174 ASP A O 1
ATOM 1282 N N . ALA A 1 175 ? -0.070 5.749 -10.372 1.00 94.25 175 ALA A N 1
ATOM 1283 C CA . ALA A 1 175 ? -1.092 5.625 -11.412 1.00 94.25 175 ALA A CA 1
ATOM 1284 C C . ALA A 1 175 ? -2.491 6.109 -10.976 1.00 94.25 175 ALA A C 1
ATOM 1286 O O . ALA A 1 175 ? -3.401 6.194 -11.808 1.00 94.25 175 ALA A O 1
ATOM 1287 N N . ILE A 1 176 ? -2.684 6.436 -9.693 1.00 97.06 176 ILE A N 1
ATOM 1288 C CA . ILE A 1 176 ? -3.935 7.013 -9.200 1.00 97.06 176 ILE A CA 1
ATOM 1289 C C . ILE A 1 176 ? -3.990 8.502 -9.597 1.00 97.06 176 ILE A C 1
ATOM 1291 O O . ILE A 1 176 ? -3.013 9.227 -9.396 1.00 97.06 176 ILE A O 1
ATOM 1295 N N . PRO A 1 177 ? -5.121 9.005 -10.136 1.00 96.06 177 PRO A N 1
ATOM 1296 C CA . PRO A 1 177 ? -5.263 10.422 -10.466 1.00 96.06 177 PRO A CA 1
ATOM 1297 C C . PRO A 1 177 ? -5.051 11.334 -9.249 1.00 96.06 177 PRO A C 1
ATOM 1299 O O . PRO A 1 177 ? -5.442 10.991 -8.141 1.00 96.06 177 PRO A O 1
ATOM 1302 N N . LYS A 1 178 ? -4.492 12.526 -9.479 1.00 96.38 178 LYS A N 1
ATOM 1303 C CA . LYS A 1 178 ? -4.208 13.542 -8.452 1.00 96.38 178 LYS A CA 1
ATOM 1304 C C . LYS A 1 178 ? -5.092 14.774 -8.665 1.00 96.38 178 LYS A C 1
ATOM 1306 O O . LYS A 1 178 ? -4.661 15.709 -9.340 1.00 96.38 178 LYS A O 1
ATOM 1311 N N . PRO A 1 179 ? -6.354 14.763 -8.213 1.00 94.88 179 PRO A N 1
ATOM 1312 C CA . PRO A 1 179 ? -7.230 15.906 -8.416 1.00 94.88 179 PRO A CA 1
ATOM 1313 C C . PRO A 1 179 ? -6.893 17.041 -7.447 1.00 94.88 179 PRO A C 1
ATOM 1315 O O . PRO A 1 179 ? -6.597 16.800 -6.283 1.00 94.88 179 PRO A O 1
ATOM 1318 N N . GLU A 1 180 ? -7.012 18.286 -7.913 1.00 91.44 180 GLU A N 1
ATOM 1319 C CA . GLU A 1 180 ? -6.763 19.482 -7.087 1.00 91.44 180 GLU A CA 1
ATOM 1320 C C . GLU A 1 180 ? -7.698 19.574 -5.872 1.00 91.44 180 GLU A C 1
ATOM 1322 O O . GLU A 1 180 ? -7.352 20.158 -4.848 1.00 91.44 180 GLU A O 1
ATOM 1327 N N . THR A 1 181 ? -8.896 19.000 -5.987 1.00 92.75 181 THR A N 1
ATOM 1328 C CA . THR A 1 181 ? -9.888 18.931 -4.914 1.00 92.75 181 THR A CA 1
ATOM 1329 C C . THR A 1 181 ? -10.377 17.499 -4.747 1.00 92.75 181 THR A C 1
ATOM 1331 O O . THR A 1 181 ? -10.462 16.739 -5.715 1.00 92.75 181 THR A O 1
ATOM 1334 N N . MET A 1 182 ? -10.694 17.128 -3.505 1.00 95.06 182 MET A N 1
ATOM 1335 C CA . MET A 1 182 ? -11.278 15.824 -3.199 1.00 95.06 182 MET A CA 1
ATOM 1336 C C . MET A 1 182 ? -12.576 15.629 -3.990 1.00 95.06 182 MET A C 1
ATOM 1338 O O . MET A 1 182 ? -13.439 16.506 -4.020 1.00 95.06 182 MET A O 1
ATOM 1342 N N . GLN A 1 183 ? -12.736 14.446 -4.576 1.00 96.31 183 GLN A N 1
ATOM 1343 C CA . GLN A 1 183 ? -13.947 14.053 -5.288 1.00 96.31 183 GLN A CA 1
ATOM 1344 C C . GLN A 1 183 ? -14.342 12.613 -4.968 1.00 96.31 183 GLN A C 1
ATOM 1346 O O . GLN A 1 183 ? -13.503 11.790 -4.614 1.00 96.31 183 GLN A O 1
ATOM 1351 N N . MET A 1 184 ? -15.624 12.298 -5.136 1.00 97.06 184 MET A N 1
ATOM 1352 C CA . MET A 1 184 ? -16.131 10.929 -5.053 1.00 97.06 184 MET A CA 1
ATOM 1353 C C . MET A 1 184 ? -16.212 10.329 -6.450 1.00 97.06 184 MET A C 1
ATOM 1355 O O . MET A 1 184 ? -16.901 10.875 -7.313 1.00 97.06 184 MET A O 1
ATOM 1359 N N . ILE A 1 185 ? -15.546 9.199 -6.667 1.00 97.56 185 ILE A N 1
ATOM 1360 C CA . ILE A 1 185 ? -15.550 8.492 -7.951 1.00 97.56 185 ILE A CA 1
ATOM 1361 C C . ILE A 1 185 ? -15.949 7.031 -7.777 1.00 97.56 185 ILE A C 1
ATOM 1363 O O . ILE A 1 185 ? -15.825 6.458 -6.696 1.00 97.56 185 ILE A O 1
ATOM 1367 N N . SER A 1 186 ? -16.415 6.431 -8.868 1.00 97.81 186 SER A N 1
ATOM 1368 C CA . SER A 1 186 ? -16.684 5.000 -8.925 1.00 97.81 186 SER A CA 1
ATOM 1369 C C . SER A 1 186 ? -15.373 4.240 -9.114 1.00 97.81 186 SER A C 1
ATOM 1371 O O . SER A 1 186 ? -14.630 4.500 -10.064 1.00 97.81 186 SER A O 1
ATOM 1373 N N . VAL A 1 187 ? -15.091 3.312 -8.203 1.00 98.31 187 VAL A N 1
ATOM 1374 C CA . VAL A 1 187 ? -13.872 2.500 -8.186 1.00 98.31 187 VAL A CA 1
ATOM 1375 C C . VAL A 1 187 ? -14.258 1.040 -8.022 1.00 98.31 187 VAL A C 1
ATOM 1377 O O . VAL A 1 187 ? -15.155 0.709 -7.248 1.00 98.31 187 VAL A O 1
ATOM 1380 N N . THR A 1 188 ? -13.589 0.160 -8.762 1.00 98.50 188 THR A N 1
ATOM 1381 C CA . THR A 1 188 ? -13.737 -1.287 -8.591 1.00 98.50 188 THR A CA 1
ATOM 1382 C C . THR A 1 188 ? -12.593 -1.810 -7.743 1.00 98.50 188 THR A C 1
ATOM 1384 O O . THR A 1 188 ? -11.431 -1.581 -8.067 1.00 98.50 188 THR A O 1
ATOM 1387 N N . LEU A 1 189 ? -12.936 -2.492 -6.658 1.00 97.38 189 LEU A N 1
ATOM 1388 C CA . LEU A 1 189 ? -12.007 -3.171 -5.775 1.00 97.38 189 LEU A CA 1
ATOM 1389 C C . LEU A 1 189 ? -12.103 -4.676 -6.033 1.00 97.38 189 LEU A C 1
ATOM 1391 O O . LEU A 1 189 ? -13.188 -5.261 -5.978 1.00 97.38 189 LEU A O 1
ATOM 1395 N N . ILE A 1 190 ? -10.964 -5.289 -6.332 1.00 97.31 190 ILE A N 1
ATOM 1396 C CA . ILE A 1 190 ? -10.809 -6.737 -6.456 1.00 97.31 190 ILE A CA 1
ATOM 1397 C C . ILE A 1 190 ? -9.912 -7.186 -5.311 1.00 97.31 190 ILE A C 1
ATOM 1399 O O . ILE A 1 190 ? -8.841 -6.612 -5.103 1.00 97.31 190 ILE A O 1
ATOM 1403 N N . GLN A 1 191 ? -10.365 -8.191 -4.567 1.00 94.88 191 GLN A N 1
ATOM 1404 C CA . GLN A 1 191 ? -9.656 -8.744 -3.418 1.00 94.88 191 GLN A CA 1
ATOM 1405 C C . GLN A 1 191 ? -9.619 -10.257 -3.555 1.00 94.88 191 GLN A C 1
ATOM 1407 O O . GLN A 1 191 ? -10.682 -10.866 -3.654 1.00 94.88 191 GLN A O 1
ATOM 1412 N N . ASN A 1 192 ? -8.430 -10.860 -3.516 1.00 94.19 192 ASN A N 1
ATOM 1413 C CA . ASN A 1 192 ? -8.274 -12.317 -3.614 1.00 94.19 192 ASN A CA 1
ATOM 1414 C C . ASN A 1 192 ? -9.135 -12.912 -4.748 1.00 94.19 192 ASN A C 1
ATOM 1416 O O . ASN A 1 192 ? -9.180 -12.366 -5.851 1.00 94.19 192 ASN A O 1
ATOM 1420 N N . ASP A 1 193 ? -9.846 -13.999 -4.445 1.00 91.44 193 ASP A N 1
ATOM 1421 C CA . ASP A 1 193 ? -10.787 -14.674 -5.338 1.00 91.44 193 ASP A CA 1
ATOM 1422 C C . ASP A 1 193 ? -12.248 -14.230 -5.102 1.00 91.44 193 ASP A C 1
ATOM 1424 O O . ASP A 1 193 ? -13.189 -14.891 -5.552 1.00 91.44 193 ASP A O 1
ATOM 1428 N N . TYR A 1 194 ? -12.473 -13.122 -4.381 1.00 93.19 194 TYR A N 1
ATOM 1429 C CA . TYR A 1 194 ? -13.816 -12.581 -4.176 1.00 93.19 194 TYR A CA 1
ATOM 1430 C C . TYR A 1 194 ? -14.344 -11.906 -5.452 1.00 93.19 194 TYR A C 1
ATOM 1432 O O . TYR A 1 194 ? -13.570 -11.366 -6.250 1.00 93.19 194 TYR A O 1
ATOM 1440 N N . PRO A 1 195 ? -15.676 -11.875 -5.655 1.00 95.50 195 PRO A N 1
ATOM 1441 C CA . PRO A 1 195 ? -16.266 -11.128 -6.756 1.00 95.50 195 PRO A CA 1
ATOM 1442 C C . PRO A 1 195 ? -15.839 -9.646 -6.736 1.00 95.50 195 PRO A C 1
ATOM 1444 O O . PRO A 1 195 ? -15.914 -9.010 -5.679 1.00 95.50 195 PRO A O 1
ATOM 1447 N N . PRO A 1 196 ? -15.447 -9.066 -7.888 1.00 97.00 196 PRO A N 1
ATOM 1448 C CA . PRO A 1 196 ? -15.162 -7.640 -7.991 1.00 97.00 196 PRO A CA 1
ATOM 1449 C C . PRO A 1 196 ? -16.330 -6.797 -7.485 1.00 97.00 196 PRO A C 1
ATOM 1451 O O . PRO A 1 196 ? -17.483 -7.040 -7.848 1.00 97.00 196 PRO A O 1
ATOM 1454 N N . THR A 1 197 ? -16.027 -5.779 -6.683 1.00 96.25 197 THR A N 1
ATOM 1455 C CA . THR A 1 197 ? -17.046 -4.893 -6.115 1.00 96.25 197 THR A CA 1
ATOM 1456 C C . THR A 1 197 ? -16.792 -3.460 -6.555 1.00 96.25 197 THR A C 1
ATOM 1458 O O . THR A 1 197 ? -15.714 -2.912 -6.340 1.00 96.25 197 THR A O 1
ATOM 1461 N N . THR A 1 198 ? -17.795 -2.832 -7.165 1.00 96.81 198 THR A N 1
ATOM 1462 C CA . THR A 1 198 ? -17.737 -1.422 -7.559 1.00 96.81 198 THR A CA 1
ATOM 1463 C C . THR A 1 198 ? -18.465 -0.565 -6.531 1.00 96.81 198 THR A C 1
ATOM 1465 O O . THR A 1 198 ? -19.656 -0.754 -6.291 1.00 96.81 198 THR A O 1
ATOM 1468 N N . VAL A 1 199 ? -17.756 0.397 -5.944 1.00 95.69 199 VAL A N 1
ATOM 1469 C CA . VAL A 1 199 ? -18.279 1.307 -4.915 1.00 95.69 199 VAL A CA 1
ATOM 1470 C C . VAL A 1 199 ? -17.845 2.744 -5.183 1.00 95.69 199 VAL A C 1
ATOM 1472 O O . VAL A 1 199 ? -16.995 3.009 -6.034 1.00 95.69 199 VAL A O 1
ATOM 1475 N N . GLN A 1 200 ? -18.441 3.687 -4.456 1.00 97.19 200 GLN A N 1
ATOM 1476 C CA . GLN A 1 200 ? -17.953 5.061 -4.421 1.00 97.19 200 GLN A CA 1
ATOM 1477 C C . GLN A 1 200 ? -16.791 5.164 -3.429 1.00 97.19 200 GLN A C 1
ATOM 1479 O O . GLN A 1 200 ? -16.913 4.712 -2.292 1.00 97.19 200 GLN A O 1
ATOM 1484 N N . ALA A 1 201 ? -15.695 5.784 -3.853 1.00 97.31 201 ALA A N 1
ATOM 1485 C CA . ALA A 1 201 ? -14.517 6.023 -3.028 1.00 97.31 201 ALA A CA 1
ATOM 1486 C C . ALA A 1 201 ? -14.048 7.476 -3.165 1.00 97.31 201 ALA A C 1
ATOM 1488 O O . ALA A 1 201 ? -14.290 8.129 -4.188 1.00 97.31 201 ALA A O 1
ATOM 1489 N N . PHE A 1 202 ? -13.367 7.975 -2.135 1.00 97.31 202 PHE A N 1
ATOM 1490 C CA . PHE A 1 202 ? -12.756 9.299 -2.163 1.00 97.31 202 PHE A CA 1
ATOM 1491 C C . PHE A 1 202 ? -11.492 9.252 -3.013 1.00 97.31 202 PHE A C 1
ATOM 1493 O O . PHE A 1 202 ? -10.651 8.387 -2.798 1.00 97.31 202 PHE A O 1
ATOM 1500 N N . ASN A 1 203 ? -11.341 10.193 -3.937 1.00 98.00 203 ASN A N 1
ATOM 1501 C CA . ASN A 1 203 ? -10.115 10.439 -4.679 1.00 98.00 203 ASN A CA 1
ATOM 1502 C C . ASN A 1 203 ? -9.584 11.831 -4.340 1.00 98.00 203 ASN A C 1
ATOM 1504 O O . ASN A 1 203 ? -10.295 12.825 -4.512 1.00 98.00 203 ASN A O 1
ATOM 1508 N N . TYR A 1 204 ? -8.348 11.897 -3.860 1.00 96.62 204 TYR A N 1
ATOM 1509 C CA . TYR A 1 204 ? -7.674 13.139 -3.507 1.00 96.62 204 TYR A CA 1
ATOM 1510 C C . TYR A 1 204 ? -6.158 13.013 -3.674 1.00 96.62 204 TYR A C 1
ATOM 1512 O O . TYR A 1 204 ? -5.613 11.929 -3.869 1.00 96.62 204 TYR A O 1
ATOM 1520 N N . SER A 1 205 ? -5.463 14.141 -3.580 1.00 94.50 205 SER A N 1
ATOM 1521 C CA . SER A 1 205 ? -4.009 14.193 -3.443 1.00 94.50 205 SER A CA 1
ATOM 1522 C C . SER A 1 205 ? -3.636 14.912 -2.157 1.00 94.50 205 SER A C 1
ATOM 1524 O O . SER A 1 205 ? -4.320 15.848 -1.742 1.00 94.50 205 SER A O 1
ATOM 1526 N N . VAL A 1 206 ? -2.533 14.498 -1.545 1.00 86.50 206 VAL A N 1
ATOM 1527 C CA . VAL A 1 206 ? -1.931 15.216 -0.420 1.00 86.50 206 VAL A CA 1
ATOM 1528 C C . VAL A 1 206 ? -0.846 16.136 -0.983 1.00 86.50 206 VAL A C 1
ATOM 1530 O O . VAL A 1 206 ? -0.056 15.668 -1.810 1.00 86.50 206 VAL A O 1
ATOM 1533 N N . PRO A 1 207 ? -0.789 17.418 -0.576 1.00 84.69 207 PRO A N 1
ATOM 1534 C CA . PRO A 1 207 ? 0.310 18.300 -0.953 1.00 84.69 207 PRO A CA 1
ATOM 1535 C C . PRO A 1 207 ? 1.669 17.649 -0.671 1.00 84.69 207 PRO A C 1
ATOM 1537 O O . PRO A 1 207 ? 1.827 16.946 0.324 1.00 84.69 207 PRO A O 1
ATOM 1540 N N . ASP A 1 208 ? 2.629 17.862 -1.568 1.00 83.25 208 ASP A N 1
ATOM 1541 C CA . ASP A 1 208 ? 4.008 17.365 -1.464 1.00 83.25 208 ASP A CA 1
ATOM 1542 C C . ASP A 1 208 ? 4.189 15.834 -1.514 1.00 83.25 208 ASP A C 1
ATOM 1544 O O . ASP A 1 208 ? 5.321 15.350 -1.452 1.00 83.25 208 ASP A O 1
ATOM 1548 N N . LEU A 1 209 ? 3.116 15.056 -1.716 1.00 83.44 209 LEU A N 1
ATOM 1549 C CA . LEU A 1 209 ? 3.216 13.630 -2.038 1.00 83.44 209 LEU A CA 1
ATOM 1550 C C . LEU A 1 209 ? 3.063 13.393 -3.549 1.00 83.44 209 LEU A C 1
ATOM 1552 O O . LEU A 1 209 ? 2.145 13.926 -4.175 1.00 83.44 209 LEU A O 1
ATOM 1556 N N . PRO A 1 210 ? 3.911 12.547 -4.166 1.00 88.25 210 PRO A N 1
ATOM 1557 C CA . PRO A 1 210 ? 3.868 12.309 -5.608 1.00 88.25 210 PRO A CA 1
ATOM 1558 C C . PRO A 1 210 ? 2.707 11.401 -6.054 1.00 88.25 210 PRO A C 1
ATOM 1560 O O . PRO A 1 210 ? 2.561 11.157 -7.251 1.00 88.25 210 PRO A O 1
ATOM 1563 N N . PHE A 1 211 ? 1.863 10.925 -5.134 1.00 92.31 211 PHE A N 1
ATOM 1564 C CA . PHE A 1 211 ? 0.842 9.902 -5.382 1.00 92.31 211 PHE A CA 1
ATOM 1565 C C . PHE A 1 211 ? -0.580 10.469 -5.385 1.00 92.31 211 PHE A C 1
ATOM 1567 O O . PHE A 1 211 ? -0.899 11.388 -4.629 1.00 92.31 211 PHE A O 1
ATOM 1574 N N . GLY A 1 212 ? -1.447 9.882 -6.212 1.00 96.44 212 GLY A N 1
ATOM 1575 C CA . GLY A 1 212 ? -2.890 9.999 -6.021 1.00 96.44 212 GLY A CA 1
ATOM 1576 C C . GLY A 1 212 ? -3.357 9.031 -4.938 1.00 96.44 212 GLY A C 1
ATOM 1577 O O . GLY A 1 212 ? -2.690 8.029 -4.667 1.00 96.44 212 GLY A O 1
ATOM 1578 N N . VAL A 1 213 ? -4.498 9.326 -4.319 1.00 97.69 213 VAL A N 1
ATOM 1579 C CA . VAL A 1 213 ? -5.034 8.544 -3.203 1.00 97.69 213 VAL A CA 1
ATOM 1580 C C . VAL A 1 213 ? -6.476 8.142 -3.475 1.00 97.69 213 VAL A C 1
ATOM 1582 O O . VAL A 1 213 ? -7.291 8.988 -3.828 1.00 97.69 213 VAL A O 1
ATOM 1585 N N . ILE A 1 214 ? -6.790 6.860 -3.272 1.00 98.19 214 ILE A N 1
ATOM 1586 C CA . ILE A 1 214 ? -8.158 6.338 -3.202 1.00 98.19 214 ILE A CA 1
ATOM 1587 C C . ILE A 1 214 ? -8.437 5.839 -1.788 1.00 98.19 214 ILE A C 1
ATOM 1589 O O . ILE A 1 214 ? -7.755 4.929 -1.325 1.00 98.19 214 ILE A O 1
ATOM 1593 N N . SER A 1 215 ? -9.473 6.359 -1.133 1.00 96.44 215 SER A N 1
ATOM 1594 C CA . SER A 1 215 ? -9.925 5.875 0.178 1.00 96.44 215 SER A CA 1
ATOM 1595 C C . SER A 1 215 ? -11.328 5.288 0.104 1.00 96.44 215 SER A C 1
ATOM 1597 O O . SER A 1 215 ? -12.288 5.965 -0.271 1.00 96.44 215 SER A O 1
ATOM 1599 N N . PHE A 1 216 ? -11.447 4.027 0.508 1.00 95.12 216 PHE A N 1
ATOM 1600 C CA . PHE A 1 216 ? -12.710 3.337 0.718 1.00 95.12 216 PHE A CA 1
ATOM 1601 C C . PHE A 1 216 ? -13.159 3.536 2.164 1.00 95.12 216 PHE A C 1
ATOM 1603 O O . PHE A 1 216 ? -12.395 3.272 3.094 1.00 95.12 216 PHE A O 1
ATOM 1610 N N . ALA A 1 217 ? -14.400 3.980 2.352 1.00 92.44 217 ALA A N 1
ATOM 1611 C CA . ALA A 1 217 ? -15.018 4.012 3.670 1.00 92.44 217 ALA A CA 1
ATOM 1612 C C . ALA A 1 217 ? -15.472 2.605 4.066 1.00 92.44 217 ALA A C 1
ATOM 1614 O O . ALA A 1 217 ? -16.207 1.952 3.323 1.00 92.44 217 ALA A O 1
ATOM 1615 N N . VAL A 1 218 ? -15.062 2.168 5.251 1.00 90.06 218 VAL A N 1
ATOM 1616 C CA . VAL A 1 218 ? -15.493 0.918 5.872 1.00 90.06 218 VAL A CA 1
ATOM 1617 C C . VAL A 1 218 ? -16.407 1.266 7.053 1.00 90.06 218 VAL A C 1
ATOM 1619 O O . VAL A 1 218 ? -16.079 2.185 7.809 1.00 90.06 218 VAL A O 1
ATOM 1622 N N . PRO A 1 219 ? -17.560 0.586 7.225 1.00 86.19 219 PRO A N 1
ATOM 1623 C CA . PRO A 1 219 ? -18.557 0.979 8.222 1.00 86.19 219 PRO A CA 1
ATOM 1624 C C . PRO A 1 219 ? -18.026 1.068 9.655 1.00 86.19 219 PRO A C 1
ATOM 1626 O O . PRO A 1 219 ? -18.418 1.973 10.383 1.00 86.19 219 PRO A O 1
ATOM 1629 N N . THR A 1 220 ? -17.144 0.148 10.048 1.00 89.19 220 THR A N 1
ATOM 1630 C CA . THR A 1 220 ? -16.498 0.117 11.365 1.00 89.19 220 THR A CA 1
ATOM 1631 C C . THR A 1 220 ? -15.072 -0.409 11.234 1.00 89.19 220 THR A C 1
ATOM 1633 O O . THR A 1 220 ? -14.748 -1.108 10.267 1.00 89.19 220 THR A O 1
ATOM 1636 N N . ILE A 1 221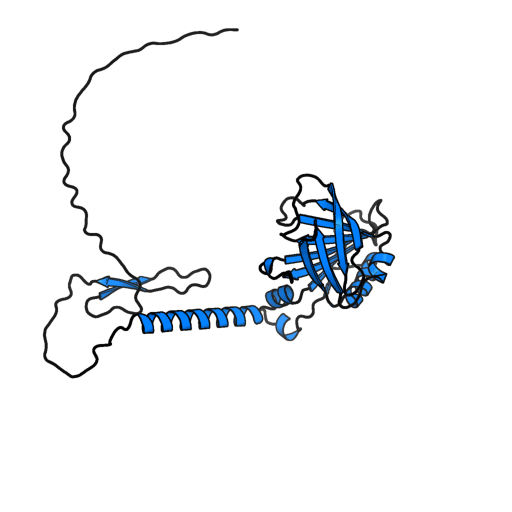 ? -14.223 -0.113 12.221 1.00 87.56 221 ILE A N 1
ATOM 1637 C CA . ILE A 1 221 ? -12.869 -0.677 12.268 1.00 87.56 221 ILE A CA 1
ATOM 1638 C C . ILE A 1 221 ? -12.887 -2.198 12.436 1.00 87.56 221 ILE A C 1
ATOM 1640 O O . ILE A 1 221 ? -12.125 -2.891 11.768 1.00 87.56 221 ILE A O 1
ATOM 1644 N N . ASP A 1 222 ? -13.825 -2.736 13.217 1.00 89.69 222 ASP A N 1
ATOM 1645 C CA . ASP A 1 222 ? -13.986 -4.184 13.375 1.00 89.69 222 ASP A CA 1
ATOM 1646 C C . ASP A 1 222 ? -14.316 -4.865 12.046 1.00 89.69 222 ASP A C 1
ATOM 1648 O O . ASP A 1 222 ? -13.711 -5.878 11.713 1.00 89.69 222 ASP A O 1
ATOM 1652 N N . ALA A 1 223 ? -15.189 -4.269 11.224 1.00 90.12 223 ALA A N 1
ATOM 1653 C CA . ALA A 1 223 ? -15.497 -4.804 9.899 1.00 90.12 223 ALA A CA 1
ATOM 1654 C C . ALA A 1 223 ? -14.271 -4.799 8.970 1.00 90.12 223 ALA A C 1
ATOM 1656 O O . ALA A 1 223 ? -14.106 -5.718 8.167 1.00 90.12 223 ALA A O 1
ATOM 1657 N N . ALA A 1 224 ? -13.400 -3.788 9.083 1.00 89.12 224 ALA A N 1
ATOM 1658 C CA . ALA A 1 224 ? -12.142 -3.746 8.340 1.00 89.12 224 ALA A CA 1
ATOM 1659 C C . ALA A 1 224 ? -11.190 -4.871 8.782 1.00 89.12 224 ALA A C 1
ATOM 1661 O O . ALA A 1 224 ? -10.611 -5.559 7.942 1.00 89.12 224 ALA A O 1
ATOM 1662 N N . LEU A 1 225 ? -11.060 -5.079 10.096 1.00 91.75 225 LEU A N 1
ATOM 1663 C CA . LEU A 1 225 ? -10.162 -6.074 10.686 1.00 91.75 225 LEU A CA 1
ATOM 1664 C C . LEU A 1 225 ? -10.657 -7.514 10.524 1.00 91.75 225 LEU A C 1
ATOM 1666 O O . LEU A 1 225 ? -9.841 -8.423 10.378 1.00 91.75 225 LEU A O 1
ATOM 1670 N N . ASP A 1 226 ? -11.968 -7.737 10.524 1.00 91.62 226 ASP A N 1
ATOM 1671 C CA . ASP A 1 226 ? -12.563 -9.055 10.292 1.00 91.62 226 ASP A CA 1
ATOM 1672 C C . ASP A 1 226 ? -12.405 -9.507 8.834 1.00 91.62 226 ASP A C 1
ATOM 1674 O O . ASP A 1 226 ? -12.278 -10.702 8.569 1.00 91.62 226 ASP A O 1
ATOM 1678 N N . GLY A 1 227 ? -12.359 -8.558 7.892 1.00 89.31 227 GLY A N 1
ATOM 1679 C CA . GLY A 1 227 ? -12.076 -8.813 6.476 1.00 89.31 227 GLY A CA 1
ATOM 1680 C C . GLY A 1 227 ? -10.587 -8.944 6.131 1.00 89.31 227 GLY A C 1
ATOM 1681 O O . GLY A 1 227 ? -10.255 -9.125 4.957 1.00 89.31 227 GLY A O 1
ATOM 1682 N N . MET A 1 228 ? -9.695 -8.818 7.119 1.00 93.75 228 MET A N 1
ATOM 1683 C CA . MET A 1 228 ? -8.248 -8.873 6.923 1.00 93.75 228 MET A CA 1
ATOM 1684 C C . MET A 1 228 ? -7.745 -10.319 6.923 1.00 93.75 228 MET A C 1
ATOM 1686 O O . MET A 1 228 ? -7.856 -11.036 7.921 1.00 93.75 228 MET A O 1
ATOM 1690 N N . GLU A 1 229 ? -7.139 -10.731 5.813 1.00 95.81 229 GLU A N 1
ATOM 1691 C CA . GLU A 1 229 ? -6.488 -12.035 5.674 1.00 95.81 229 GLU A CA 1
ATOM 1692 C C . GLU A 1 229 ? -4.968 -11.931 5.853 1.00 95.81 229 GLU A C 1
ATOM 1694 O O . GLU A 1 229 ? -4.376 -10.865 5.661 1.00 95.81 229 GLU A O 1
ATOM 1699 N N . ASP A 1 230 ? -4.315 -13.049 6.201 1.00 96.44 230 ASP A N 1
ATOM 1700 C CA . ASP A 1 230 ? -2.862 -13.060 6.431 1.00 96.44 230 ASP A CA 1
ATOM 1701 C C . ASP A 1 230 ? -2.075 -12.675 5.177 1.00 96.44 230 ASP A C 1
ATOM 1703 O O . ASP A 1 230 ? -1.137 -11.881 5.235 1.00 96.44 230 ASP A O 1
ATOM 1707 N N . VAL A 1 231 ? -2.506 -13.197 4.032 1.00 96.38 231 VAL A N 1
ATOM 1708 C CA . VAL A 1 231 ? -2.023 -12.824 2.707 1.00 96.38 231 VAL A CA 1
ATOM 1709 C C . VAL A 1 231 ? -3.234 -12.373 1.911 1.00 96.38 231 VAL A C 1
ATOM 1711 O O . VAL A 1 231 ? -4.182 -13.137 1.754 1.00 96.38 231 VAL A O 1
ATOM 1714 N N . GLN A 1 232 ? -3.210 -11.138 1.419 1.00 95.69 232 GLN A N 1
ATOM 1715 C CA . GLN A 1 232 ? -4.333 -10.576 0.677 1.00 95.69 232 GLN A CA 1
ATOM 1716 C C . GLN A 1 232 ? -3.832 -9.777 -0.512 1.00 95.69 232 GLN A C 1
ATOM 1718 O O . GLN A 1 232 ? -2.945 -8.927 -0.394 1.00 95.69 232 GLN A O 1
ATOM 1723 N N . SER A 1 233 ? -4.408 -10.079 -1.666 1.00 96.19 233 SER A N 1
ATOM 1724 C CA . SER A 1 233 ? -4.164 -9.395 -2.926 1.00 96.19 233 SER A CA 1
ATOM 1725 C C . SER A 1 233 ? -5.224 -8.330 -3.165 1.00 96.19 233 SER A C 1
ATOM 1727 O O . SER A 1 233 ? -6.393 -8.512 -2.824 1.00 96.19 233 SER A O 1
ATOM 1729 N N . PHE A 1 234 ? -4.796 -7.222 -3.761 1.00 96.88 234 PHE A N 1
ATOM 1730 C CA . PHE A 1 234 ? -5.639 -6.090 -4.109 1.00 96.88 234 PHE A CA 1
ATOM 1731 C C . PHE A 1 234 ? -5.361 -5.653 -5.539 1.00 96.88 234 PHE A C 1
ATOM 1733 O O . PHE A 1 234 ? -4.202 -5.518 -5.940 1.00 96.88 234 PHE A O 1
ATOM 1740 N N . ASP A 1 235 ? -6.427 -5.362 -6.274 1.00 97.19 235 ASP A N 1
ATOM 1741 C CA . ASP A 1 235 ? -6.386 -4.592 -7.513 1.00 97.19 235 ASP A CA 1
ATOM 1742 C C . ASP A 1 235 ? -7.481 -3.521 -7.462 1.00 97.19 235 ASP A C 1
ATOM 1744 O O . ASP A 1 235 ? -8.678 -3.816 -7.410 1.00 97.19 235 ASP A O 1
ATOM 1748 N N . VAL A 1 236 ? -7.042 -2.265 -7.420 1.00 97.94 236 VAL A N 1
ATOM 1749 C CA . VAL A 1 236 ? -7.897 -1.083 -7.465 1.00 97.94 236 VAL A CA 1
ATOM 1750 C C . VAL A 1 236 ? -7.973 -0.617 -8.906 1.00 97.94 236 VAL A C 1
ATOM 1752 O O . VAL A 1 236 ? -6.952 -0.268 -9.503 1.00 97.94 236 VAL A O 1
ATOM 1755 N N . GLN A 1 237 ? -9.188 -0.551 -9.447 1.00 97.81 237 GLN A N 1
ATOM 1756 C CA . GLN A 1 237 ? -9.419 -0.178 -10.834 1.00 97.81 237 GLN A CA 1
ATOM 1757 C C . GLN A 1 237 ? -10.311 1.052 -10.988 1.00 97.81 237 GLN A C 1
ATOM 1759 O O . GLN A 1 237 ? -11.380 1.160 -10.384 1.00 97.81 237 GLN A O 1
ATOM 1764 N N . ILE A 1 238 ? -9.909 1.944 -11.895 1.00 97.75 238 ILE A N 1
ATOM 1765 C CA . ILE A 1 238 ? -10.690 3.104 -12.336 1.00 97.75 238 ILE A CA 1
ATOM 1766 C C . ILE A 1 238 ? -10.966 2.938 -13.827 1.00 97.75 238 ILE A C 1
ATOM 1768 O O . ILE A 1 238 ? -10.041 2.755 -14.618 1.00 97.75 238 ILE A O 1
ATOM 1772 N N . ALA A 1 239 ? -12.243 2.974 -14.217 1.00 95.19 239 ALA A N 1
ATOM 1773 C CA . ALA A 1 239 ? -12.674 2.753 -15.602 1.00 95.19 239 ALA A CA 1
ATOM 1774 C C . ALA A 1 239 ? -12.085 1.463 -16.231 1.00 95.19 239 ALA A C 1
ATOM 1776 O O . ALA A 1 239 ? -11.677 1.455 -17.392 1.00 95.19 239 ALA A O 1
ATOM 1777 N N . GLY A 1 240 ? -12.007 0.381 -15.444 1.00 94.62 240 GLY A N 1
ATOM 1778 C CA . GLY A 1 240 ? 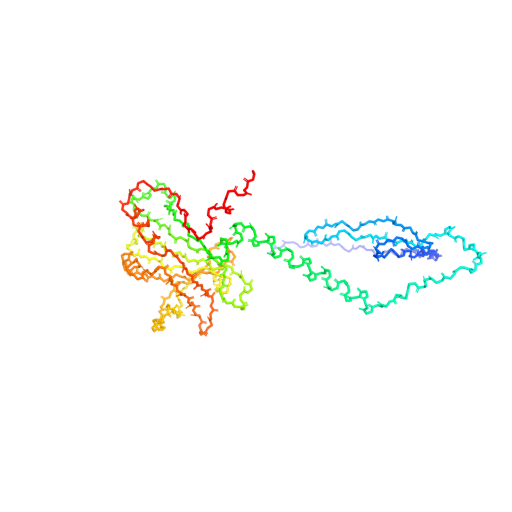-11.481 -0.924 -15.870 1.00 94.62 240 GLY A CA 1
ATOM 1779 C C . GLY A 1 240 ? -9.954 -1.011 -15.991 1.00 94.62 240 GLY A C 1
ATOM 1780 O O . GLY A 1 240 ? -9.441 -2.009 -16.491 1.00 94.62 240 GLY A O 1
ATOM 1781 N N . ARG A 1 241 ? -9.213 0.018 -15.562 1.00 94.88 241 ARG A N 1
ATOM 1782 C CA . ARG A 1 241 ? -7.746 0.029 -15.545 1.00 94.88 241 ARG A CA 1
ATOM 1783 C C . ARG A 1 241 ? -7.226 -0.099 -14.117 1.00 94.88 241 ARG A C 1
ATOM 1785 O O . ARG A 1 241 ? -7.621 0.700 -13.275 1.00 94.88 241 ARG A O 1
ATOM 1792 N N . SER A 1 242 ? -6.307 -1.039 -13.891 1.00 95.62 242 SER A N 1
ATOM 1793 C CA . SER A 1 242 ? -5.499 -1.150 -12.662 1.00 95.62 242 SER A CA 1
ATOM 1794 C C . SER A 1 242 ? -4.738 0.152 -12.403 1.00 95.62 242 SER A C 1
ATOM 1796 O O . SER A 1 242 ? -4.025 0.644 -13.277 1.00 95.62 242 SER A O 1
ATOM 1798 N N . VAL A 1 243 ? -4.928 0.729 -11.217 1.00 96.12 243 VAL A N 1
ATOM 1799 C CA . VAL A 1 243 ? -4.221 1.934 -10.744 1.00 96.12 243 VAL A CA 1
ATOM 1800 C C . VAL A 1 243 ? -3.438 1.6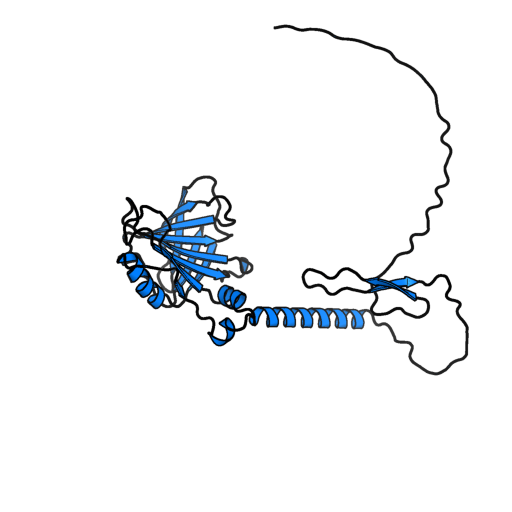91 -9.453 1.00 96.12 243 VAL A C 1
ATOM 1802 O O . VAL A 1 243 ? -2.546 2.468 -9.127 1.00 96.12 243 VAL A O 1
ATOM 1805 N N . ALA A 1 244 ? -3.731 0.606 -8.736 1.00 96.69 244 ALA A N 1
ATOM 1806 C CA . ALA A 1 244 ? -2.911 0.109 -7.640 1.00 96.69 244 ALA A CA 1
ATOM 1807 C C . ALA A 1 244 ? -3.101 -1.404 -7.519 1.00 96.69 244 ALA A C 1
ATOM 1809 O O . ALA A 1 244 ? -4.204 -1.866 -7.227 1.00 96.69 244 ALA A O 1
ATOM 1810 N N . ARG A 1 245 ? -2.025 -2.170 -7.724 1.00 96.00 245 ARG A N 1
ATOM 1811 C CA . ARG A 1 245 ? -2.029 -3.628 -7.580 1.00 96.00 245 ARG A CA 1
ATOM 1812 C C . ARG A 1 245 ? -0.920 -4.067 -6.644 1.00 96.00 245 ARG A C 1
ATOM 1814 O O . ARG A 1 245 ? 0.255 -3.803 -6.896 1.00 96.00 245 ARG A O 1
ATOM 1821 N N . THR A 1 246 ? -1.289 -4.754 -5.573 1.00 95.75 246 THR A N 1
ATOM 1822 C CA . THR A 1 246 ? -0.335 -5.222 -4.566 1.00 95.75 246 THR A CA 1
ATOM 1823 C C . THR A 1 246 ? -0.833 -6.489 -3.883 1.00 95.75 246 THR A C 1
ATOM 1825 O O . THR A 1 246 ? -1.959 -6.937 -4.085 1.00 95.75 246 THR A O 1
ATOM 1828 N N . THR A 1 247 ? 0.029 -7.101 -3.085 1.00 95.38 247 THR A N 1
ATOM 1829 C CA . THR A 1 247 ? -0.317 -8.206 -2.193 1.00 95.38 247 THR A CA 1
ATOM 1830 C C . THR A 1 247 ? 0.474 -8.035 -0.916 1.00 95.38 247 THR A C 1
ATOM 1832 O O . THR A 1 247 ? 1.709 -7.941 -0.973 1.00 95.38 247 THR A O 1
ATOM 1835 N N . TRP A 1 248 ? -0.231 -8.000 0.211 1.00 95.31 248 TRP A N 1
ATOM 1836 C CA . TRP A 1 248 ? 0.392 -7.972 1.525 1.00 95.31 248 TRP A CA 1
ATOM 1837 C C . TRP A 1 248 ? 0.583 -9.370 2.098 1.00 95.31 248 TRP A C 1
ATOM 1839 O O . TRP A 1 248 ? 0.035 -10.352 1.600 1.00 95.31 248 TRP A O 1
ATOM 1849 N N . HIS A 1 249 ? 1.341 -9.434 3.184 1.00 96.06 249 HIS A N 1
ATOM 1850 C CA . HIS A 1 249 ? 1.527 -10.609 4.029 1.00 96.06 249 HIS A CA 1
ATOM 1851 C C . HIS A 1 249 ? 1.425 -10.195 5.504 1.00 96.06 249 HIS A C 1
ATOM 1853 O O . HIS A 1 249 ? 1.342 -9.001 5.797 1.00 96.06 249 HIS A O 1
ATOM 1859 N N . SER A 1 250 ? 1.504 -11.150 6.434 1.00 96.31 250 SER A N 1
ATOM 1860 C CA . SER A 1 250 ? 1.471 -10.897 7.885 1.00 96.31 250 SER A CA 1
ATOM 1861 C C . SER A 1 250 ? 0.210 -10.165 8.357 1.00 96.31 250 SER A C 1
ATOM 1863 O O . SER A 1 250 ? 0.220 -9.520 9.407 1.00 96.31 250 SER A O 1
ATOM 1865 N N . GLY A 1 251 ? -0.878 -10.235 7.588 1.00 96.12 251 GLY A N 1
ATOM 1866 C CA . GLY A 1 251 ? -2.078 -9.454 7.844 1.00 96.12 251 GLY A CA 1
ATOM 1867 C C . GLY A 1 251 ? -2.736 -9.797 9.181 1.00 96.12 251 GLY A C 1
ATOM 1868 O O . GLY A 1 251 ? -3.194 -8.904 9.886 1.00 96.12 251 GLY A O 1
ATOM 1869 N N . LEU A 1 252 ? -2.702 -11.064 9.610 1.00 96.88 252 LEU A N 1
ATOM 1870 C CA . LEU A 1 252 ? -3.270 -11.452 10.907 1.00 96.88 252 LEU A CA 1
ATOM 1871 C C . LEU A 1 252 ? -2.420 -10.952 12.078 1.00 96.88 252 LEU A C 1
ATOM 1873 O O . LEU A 1 252 ? -2.966 -10.501 13.082 1.00 96.88 252 LEU A O 1
ATOM 1877 N N . GLN A 1 253 ? -1.092 -10.974 11.932 1.00 96.25 253 GLN A N 1
ATOM 1878 C CA . GLN A 1 253 ? -0.184 -10.405 12.929 1.00 96.25 253 GLN A CA 1
ATOM 1879 C C . GLN A 1 253 ? -0.407 -8.895 13.069 1.00 96.25 253 GLN A C 1
ATOM 1881 O O . GLN A 1 253 ? -0.478 -8.381 14.181 1.00 96.25 253 GLN A O 1
ATOM 1886 N N . VAL A 1 254 ? -0.553 -8.198 11.941 1.00 95.94 254 VAL A N 1
ATOM 1887 C CA . VAL A 1 254 ? -0.843 -6.761 11.898 1.00 95.94 254 VAL A CA 1
ATOM 1888 C C . VAL A 1 254 ? -2.194 -6.468 12.523 1.00 95.94 254 VAL A C 1
ATOM 1890 O O . VAL A 1 254 ? -2.274 -5.566 13.343 1.00 95.94 254 VAL A O 1
ATOM 1893 N N . ARG A 1 255 ? -3.236 -7.241 12.206 1.00 95.50 255 ARG A N 1
ATOM 1894 C CA . ARG A 1 255 ? -4.566 -7.100 12.809 1.00 95.50 255 ARG A CA 1
ATOM 1895 C C . ARG A 1 255 ? -4.502 -7.174 14.333 1.00 95.50 255 ARG A C 1
ATOM 1897 O O . ARG A 1 255 ? -5.065 -6.325 15.020 1.00 95.50 255 ARG A O 1
ATOM 1904 N N . ASP A 1 256 ? -3.823 -8.188 14.858 1.00 94.31 256 ASP A N 1
ATOM 1905 C CA . ASP A 1 256 ? -3.737 -8.418 16.299 1.00 94.31 256 ASP A CA 1
ATOM 1906 C C . ASP A 1 256 ? -2.867 -7.353 16.993 1.00 94.31 256 ASP A C 1
ATOM 1908 O O . ASP A 1 256 ? -3.178 -6.922 18.102 1.00 94.31 256 ASP A O 1
ATOM 1912 N N . GLU A 1 257 ? -1.810 -6.876 16.331 1.00 93.38 257 GLU A N 1
ATOM 1913 C CA . GLU A 1 257 ? -0.973 -5.779 16.822 1.00 93.38 257 GLU A CA 1
ATOM 1914 C C . GLU A 1 257 ? -1.704 -4.427 16.776 1.00 93.38 257 GLU A C 1
ATOM 1916 O O . GLU A 1 257 ? -1.629 -3.637 17.714 1.00 93.38 257 GLU A O 1
ATOM 1921 N N . PHE A 1 258 ? -2.468 -4.181 15.716 1.00 92.25 258 PHE A N 1
ATOM 1922 C CA . PHE A 1 258 ? -3.238 -2.962 15.514 1.00 92.25 258 PHE A CA 1
ATOM 1923 C C . PHE A 1 258 ? -4.371 -2.824 16.536 1.00 92.25 258 PHE A C 1
ATOM 1925 O O . PHE A 1 258 ? -4.601 -1.727 17.043 1.00 92.25 258 PHE A O 1
ATOM 1932 N N . ARG A 1 259 ? -5.004 -3.937 16.940 1.00 92.50 259 ARG A N 1
ATOM 1933 C CA . ARG A 1 259 ? -5.981 -3.954 18.045 1.00 92.50 259 ARG A CA 1
ATOM 1934 C C . ARG A 1 259 ? -5.421 -3.390 19.348 1.00 92.50 259 ARG A C 1
ATOM 1936 O O . ARG A 1 259 ? -6.133 -2.678 20.040 1.00 92.50 259 ARG A O 1
ATOM 1943 N N . LYS A 1 260 ? -4.136 -3.601 19.654 1.00 91.12 260 LYS A N 1
ATOM 1944 C CA . LYS A 1 260 ? -3.521 -3.016 20.860 1.00 91.12 260 LYS A CA 1
ATOM 1945 C C . LYS A 1 260 ? -3.518 -1.488 20.822 1.00 91.12 260 LYS A C 1
ATOM 1947 O O . LYS A 1 260 ? -3.736 -0.860 21.856 1.00 91.12 260 LYS A O 1
ATOM 1952 N N . CYS A 1 261 ? -3.281 -0.905 19.643 1.00 89.31 261 CYS A N 1
ATOM 1953 C CA . CYS A 1 261 ? -3.384 0.540 19.449 1.00 89.31 261 CYS A CA 1
ATOM 1954 C C . CYS A 1 261 ? -4.830 1.004 19.660 1.00 89.31 261 CYS A C 1
ATOM 1956 O O . CYS A 1 261 ? -5.056 1.927 20.438 1.00 89.31 261 CYS A O 1
ATOM 1958 N N . LEU A 1 262 ? -5.796 0.322 19.033 1.00 89.62 262 LEU A N 1
ATOM 1959 C CA . LEU A 1 262 ? -7.228 0.643 19.121 1.00 89.62 262 LEU A CA 1
ATOM 1960 C C . LEU A 1 262 ? -7.792 0.512 20.544 1.00 89.62 262 LEU A C 1
ATOM 1962 O O . LEU A 1 262 ? -8.663 1.282 20.934 1.00 89.62 262 LEU A O 1
ATOM 1966 N N . ASP A 1 263 ? -7.249 -0.402 21.347 1.00 90.38 263 ASP A N 1
ATOM 1967 C CA . ASP A 1 263 ? -7.600 -0.578 22.761 1.00 90.38 263 ASP A CA 1
ATOM 1968 C C . ASP A 1 263 ? -7.033 0.538 23.668 1.00 90.38 263 ASP A C 1
ATOM 1970 O O . ASP A 1 263 ? -7.215 0.508 24.888 1.00 90.38 263 ASP A O 1
ATOM 1974 N N . GLY A 1 264 ? -6.302 1.509 23.107 1.00 85.56 264 GLY A N 1
ATOM 1975 C CA . GLY A 1 264 ? -5.718 2.631 23.844 1.00 85.56 264 GLY A CA 1
ATOM 1976 C C . GLY A 1 264 ? -4.544 2.245 24.745 1.00 85.56 264 GLY A C 1
ATOM 1977 O O . GLY A 1 264 ? -4.214 2.974 25.685 1.00 85.56 264 GLY A O 1
ATOM 1978 N N . GLN A 1 265 ? -3.904 1.101 24.488 1.00 83.81 265 GLN A N 1
ATOM 1979 C CA . GLN A 1 265 ? -2.703 0.697 25.216 1.00 83.81 265 GLN A CA 1
ATOM 1980 C C . GLN A 1 265 ? -1.526 1.614 24.840 1.00 83.81 265 GLN A C 1
ATOM 1982 O O . GLN A 1 265 ? -1.490 2.131 23.722 1.00 83.81 265 GLN A O 1
ATOM 1987 N N . PRO A 1 266 ? -0.532 1.825 25.729 1.00 78.38 266 PRO A N 1
ATOM 1988 C CA . PRO A 1 266 ? 0.691 2.529 25.360 1.00 78.38 266 PRO A CA 1
ATOM 1989 C C . PRO A 1 266 ? 1.321 1.880 24.127 1.00 78.38 266 PRO A C 1
ATOM 1991 O O . PRO A 1 266 ? 1.720 0.716 24.170 1.00 78.38 266 PRO A O 1
ATOM 1994 N N . TYR A 1 267 ? 1.383 2.633 23.032 1.00 77.06 267 TYR A N 1
ATOM 1995 C CA . TYR A 1 267 ? 1.722 2.095 21.724 1.00 77.06 267 TYR A CA 1
ATOM 1996 C C . TYR A 1 267 ? 2.894 2.867 21.121 1.00 77.06 267 TYR A C 1
ATOM 1998 O O . TYR A 1 267 ? 2.887 4.097 21.056 1.00 77.06 267 TYR A O 1
ATOM 2006 N N . SER A 1 268 ? 3.924 2.140 20.701 1.00 81.25 268 SER A N 1
ATOM 2007 C CA . SER A 1 268 ? 5.064 2.680 19.963 1.00 81.25 268 SER A CA 1
ATOM 2008 C C . SER A 1 268 ? 4.990 2.256 18.504 1.00 81.25 268 SER A C 1
ATOM 2010 O O . SER A 1 268 ? 4.299 1.296 18.161 1.00 81.25 268 SER A O 1
ATOM 2012 N N . VAL A 1 269 ? 5.758 2.936 17.652 1.00 87.25 269 VAL A N 1
ATOM 2013 C CA . VAL A 1 269 ? 5.917 2.516 16.258 1.00 87.25 269 VAL A CA 1
ATOM 2014 C C . VAL A 1 269 ? 6.371 1.057 16.218 1.00 87.25 269 VAL A C 1
ATOM 2016 O O . VAL A 1 269 ? 7.372 0.701 16.841 1.00 87.25 269 VAL A O 1
ATOM 2019 N N . THR A 1 270 ? 5.631 0.226 15.490 1.00 91.38 270 THR A N 1
ATOM 2020 C CA . THR A 1 270 ? 5.893 -1.207 15.358 1.00 91.38 270 THR A CA 1
ATOM 2021 C C . THR A 1 270 ? 6.063 -1.552 13.888 1.00 91.38 270 THR A C 1
ATOM 2023 O O . THR A 1 270 ? 5.211 -1.219 13.068 1.00 91.38 270 THR A O 1
ATOM 2026 N N . ASN A 1 271 ? 7.167 -2.217 13.549 1.00 93.12 271 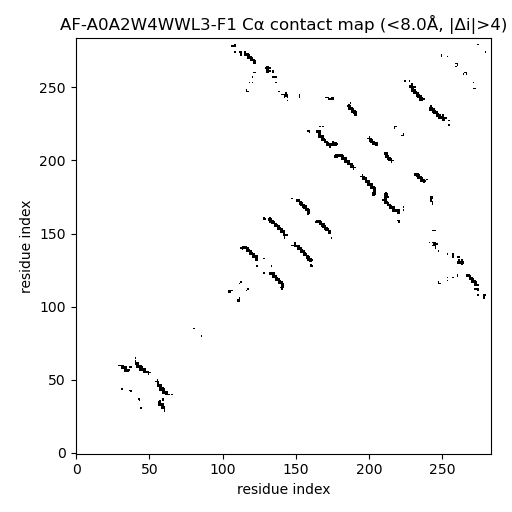ASN A N 1
ATOM 2027 C CA . ASN A 1 271 ? 7.445 -2.670 12.189 1.00 93.12 271 ASN A CA 1
ATOM 2028 C C . ASN A 1 271 ? 7.258 -4.185 12.093 1.00 93.12 271 ASN A C 1
ATOM 2030 O O . ASN A 1 271 ? 7.763 -4.923 12.940 1.00 93.12 271 ASN A O 1
ATOM 2034 N N . ILE A 1 272 ? 6.561 -4.642 11.055 1.00 92.69 272 ILE A N 1
ATOM 2035 C CA . ILE A 1 272 ? 6.356 -6.063 10.759 1.00 92.69 272 ILE A CA 1
ATOM 2036 C C . ILE A 1 272 ? 6.749 -6.302 9.300 1.00 92.69 272 ILE A C 1
ATOM 2038 O O . ILE A 1 272 ? 6.122 -5.780 8.382 1.00 92.69 272 ILE A O 1
ATOM 2042 N N . ASP A 1 273 ? 7.784 -7.103 9.071 1.00 91.19 273 ASP A N 1
ATOM 2043 C CA . ASP A 1 273 ? 8.252 -7.484 7.737 1.00 91.19 273 ASP A CA 1
ATOM 2044 C C . ASP A 1 273 ? 8.656 -8.969 7.705 1.00 91.19 273 ASP A C 1
ATOM 2046 O O . ASP A 1 273 ? 8.739 -9.626 8.745 1.00 91.19 273 ASP A O 1
ATOM 2050 N N . ILE A 1 274 ? 8.880 -9.508 6.504 1.00 86.94 274 ILE A N 1
ATOM 2051 C CA . ILE A 1 274 ? 9.367 -10.886 6.304 1.00 86.94 274 ILE A CA 1
ATOM 2052 C C . ILE A 1 274 ? 10.864 -10.943 5.991 1.00 86.94 274 ILE A C 1
ATOM 2054 O O . ILE A 1 274 ? 11.376 -11.994 5.597 1.00 86.94 274 ILE A O 1
ATOM 2058 N N . VAL A 1 275 ? 11.581 -9.824 6.143 1.00 85.19 275 VAL A N 1
ATOM 2059 C CA . VAL A 1 275 ? 13.020 -9.789 5.884 1.00 85.19 275 VAL A CA 1
ATOM 2060 C C . VAL A 1 275 ? 13.712 -10.627 6.965 1.00 85.19 275 VAL A C 1
ATOM 2062 O O . VAL A 1 275 ? 13.495 -10.393 8.156 1.00 85.19 275 VAL A O 1
ATOM 2065 N N . PRO A 1 276 ? 14.541 -11.623 6.605 1.00 79.31 276 PRO A N 1
ATOM 2066 C CA . PRO A 1 276 ? 15.213 -12.455 7.596 1.00 79.31 276 PRO A CA 1
ATOM 2067 C C . PRO A 1 276 ? 16.110 -11.630 8.526 1.00 79.31 276 PRO A C 1
ATOM 2069 O O . PRO A 1 276 ? 16.924 -10.840 8.054 1.00 79.31 276 PRO A O 1
ATOM 2072 N N . GLU A 1 277 ? 16.053 -11.891 9.835 1.00 81.25 277 GLU A N 1
ATOM 2073 C CA . GLU A 1 277 ? 16.855 -11.172 10.845 1.00 81.25 277 GLU A CA 1
ATOM 2074 C C . GLU A 1 277 ? 18.359 -11.157 10.541 1.00 81.25 277 GLU A C 1
ATOM 2076 O O . GLU A 1 277 ? 19.033 -10.157 10.764 1.00 81.25 277 GLU A O 1
ATOM 2081 N N . ARG A 1 278 ? 18.887 -12.233 9.943 1.00 81.12 278 ARG A N 1
ATOM 2082 C CA . ARG A 1 278 ? 20.301 -12.321 9.531 1.00 81.12 278 ARG A CA 1
ATOM 2083 C C . ARG A 1 278 ? 20.734 -11.239 8.532 1.00 81.12 278 ARG A C 1
ATOM 2085 O O . ARG A 1 278 ? 21.926 -11.014 8.389 1.00 81.12 278 ARG A O 1
ATOM 2092 N N . LEU A 1 279 ? 19.787 -10.652 7.797 1.00 77.81 279 LEU A N 1
ATOM 2093 C CA . LEU A 1 279 ? 20.040 -9.577 6.834 1.00 77.81 279 LEU A CA 1
ATOM 2094 C C . LEU A 1 279 ? 19.856 -8.196 7.472 1.00 77.81 279 LEU A C 1
ATOM 2096 O O . LEU A 1 279 ? 20.443 -7.229 7.004 1.00 77.81 279 LEU A O 1
ATOM 2100 N N . LYS A 1 280 ? 19.088 -8.098 8.563 1.00 78.69 280 LYS A N 1
ATOM 2101 C CA . LYS A 1 280 ? 18.855 -6.837 9.285 1.00 78.69 280 LYS A CA 1
ATOM 2102 C C . LYS A 1 280 ? 20.069 -6.387 10.102 1.00 78.69 280 LYS A C 1
ATOM 2104 O O . LYS A 1 280 ? 20.214 -5.205 10.377 1.00 78.69 280 LYS A O 1
ATOM 2109 N N . THR A 1 281 ? 20.950 -7.309 10.484 1.00 63.00 281 THR A N 1
ATOM 2110 C CA . THR A 1 281 ? 22.141 -7.044 11.311 1.00 63.00 281 THR A CA 1
ATOM 2111 C C . THR A 1 281 ? 23.404 -6.696 10.515 1.00 63.00 281 THR A C 1
ATOM 2113 O O . THR A 1 281 ? 24.474 -6.565 11.105 1.00 63.00 281 THR A O 1
ATOM 2116 N N . ALA A 1 282 ? 23.306 -6.529 9.193 1.00 54.84 282 ALA A N 1
ATOM 2117 C CA . ALA A 1 282 ? 24.445 -6.271 8.307 1.00 54.84 282 ALA A CA 1
ATOM 2118 C C . ALA A 1 282 ? 24.787 -4.776 8.111 1.00 54.84 282 ALA A C 1
ATOM 2120 O O . ALA A 1 282 ? 25.439 -4.431 7.127 1.00 54.84 282 ALA A O 1
ATOM 2121 N N . GLN A 1 283 ? 24.381 -3.887 9.024 1.00 46.19 283 GLN A N 1
ATOM 2122 C CA . GLN A 1 283 ? 24.828 -2.489 9.023 1.00 46.19 283 GLN A CA 1
ATOM 2123 C C . GLN A 1 283 ? 25.918 -2.268 10.091 1.00 46.19 283 GLN A C 1
ATOM 2125 O O . GLN A 1 283 ? 25.660 -2.556 11.262 1.00 46.19 283 GLN A O 1
ATOM 2130 N N . PRO A 1 284 ? 27.129 -1.808 9.711 1.00 43.66 284 PRO A N 1
ATOM 2131 C CA . PRO A 1 284 ? 28.129 -1.308 10.655 1.00 43.66 284 PRO A CA 1
ATOM 2132 C C . PRO A 1 284 ? 27.725 0.027 11.296 1.00 43.66 284 PRO A C 1
ATOM 2134 O O . PRO A 1 284 ? 26.999 0.813 10.645 1.00 43.66 284 PRO A O 1
#